Protein 1UUN (pdb70)

Sequence (368 aa):
GLDNELSLVDGQDRTLTVQQWDTFLNGVFPLDRNRLTREWFHSGRAKYIVAGPGADEFEGTLELGYQIGFPWSLGVGINFSYTTPNILIDDGDITRPPFGLNSVITPNLFPGVSISADLGNGPGIQEVATFSVDVSGAEGGVAVSNAHGTVTGAAGGVLLRPFARLIASTGDSVTTYGEPWNMNGLDNELSLVDGQDRTLTVQQWDTFLNGVFPLDRNRLTREWFHSGRAKYIVAGPGADEFEGTLELGYQIGFPWSLGVGINFSYTTPNILIDDGDITRPPFGLNSVITPNLFPGVSISADLGNGPGIQEVATFSVDVSGAEGGVAVSNAHGTVTGAAGGVLLRPFARLIASTGDSVTTYGEPWNMN

Secondary structure (DSSP, 8-state):
-EEEEEEEE-TTS-EEEEEEEEEEEEEE--TT--TT-EEEEEEEEEEEEEESTTGGG-EEEEEEEEEEE-SEEEEEEEEEEEE----EEEEE-TTSTTTTTTSEE---SS-EEEEEEEEEE----EEEEEEEEEEESSEEEEEEEEEEEEE-SEES--EEEEEEEEEETTS-EEEEEPPPEE--/-EEEEEEEE-TTS-EEEEEEEEEEEEEE--TT--TT-EEEEEEEEEEEEEESTTGGG-EEEEEEEEEEE-SEEEEEEEEEE------EE-S---SSTTTTTTSEE---SS-EEEEEEEEEE----EEEEEEEEEEESSEEEEEEEEEEEEE-SEES--EEEEEEEEEETTS-EEEEEPPPEE--

B-factor: mean 39.63, std 5.9, range [22.77, 69.64]

Solvent-accessible surface area: 18633 Å² total; per-residue (Å²): 66,86,75,29,84,95,61,70,102,11,74,92,102,15,53,0,14,0,16,0,68,62,18,102,4,51,42,53,177,14,8,0,82,11,215,20,0,54,3,3,17,2,22,4,46,0,71,3,69,5,51,43,91,35,18,117,132,1,97,8,33,0,23,0,0,6,21,12,21,19,72,115,44,44,25,36,30,49,37,77,47,71,49,39,92,15,40,37,11,40,66,2,27,57,64,155,105,70,110,0,107,107,44,58,86,60,35,131,118,163,79,36,105,70,121,70,65,102,102,31,132,19,82,40,133,96,89,61,55,36,17,58,33,124,21,76,19,24,133,21,12,4,0,3,16,40,16,44,7,49,33,45,14,5,21,62,22,2,89,0,104,1,0,0,35,0,59,2,89,65,58,31,53,9,31,4,99,12,147,72,83,102,24,92,66,86,73,29,85,64,59,21,83,3,29,92,104,15,54,0,14,0,15,0,68,65,18,104,4,52,44,58,182,14,149,72,190,54,213,36,9,51,23,3,56,1,24,4,103,0,73,3,67,4,52,44,91,36,18,115,133,1,97,8,34,0,23,0,0,7,0,12,0,9,16,88,45,44,35,84,36,123,84,139,62,109,79,89,98,98,78,105,77,41,141,30,61,125,115,161,104,50,110,0,69,57,19,0,43,11,32,63,62,115,68,12,66,35,52,46,18,84,42,18,41,4,73,3,17,95,79,62,54,36,30,59,63,129,23,74,19,23,134,23,54,37,56,32,95,102,26,106,8,79,35,85,20,3,19,53,13,2,34,0,24,2,0,0,27,0,60,2,90,39,6,0,14,0,0,4,38,12,148,65,79,99,25,92

Organism: Mycolicibacterium smegmatis (strain ATCC 700084 / mc(2)155) (NCBI:txid246196)

CATH classification: 2.60.40.1650 (+1 more: 2.10.300.10)

Structure (mmCIF, N/CA/C/O backbone):
data_1UUN
#
_entry.id   1UUN
#
_cell.length_a   113.860
_cell.length_b   113.860
_cell.length_c   229.300
_cell.angle_alpha   90.00
_cell.angle_beta   90.00
_cell.angle_gamma   90.00
#
_symmetry.space_group_name_H-M   'I 4 2 2'
#
loop_
_entity.id
_entity.type
_entity.pdbx_description
1 polymer MSPA
2 water water
#
loop_
_atom_site.group_PDB
_atom_site.id
_atom_site.type_symbol
_atom_site.label_atom_id
_atom_site.label_alt_id
_atom_site.label_comp_id
_atom_site.label_asym_id
_atom_site.label_entity_id
_atom_site.label_seq_id
_atom_site.pdbx_PDB_ins_code
_atom_site.Cartn_x
_atom_site.Cartn_y
_atom_site.Cartn_z
_atom_site.occupancy
_atom_site.B_iso_or_equiv
_atom_site.auth_seq_id
_atom_site.auth_comp_id
_atom_site.auth_asym_id
_atom_site.auth_atom_id
_atom_site.pdbx_PDB_model_num
ATOM 1 N N . GLY A 1 1 ? 37.842 24.831 41.805 1.00 40.37 1 GLY A N 1
ATOM 2 C CA . GLY A 1 1 ? 38.857 23.998 41.092 1.00 41.18 1 GLY A CA 1
ATOM 3 C C . GLY A 1 1 ? 38.573 22.511 41.266 1.00 41.48 1 GLY A C 1
ATOM 4 O O . GLY A 1 1 ? 37.534 22.144 41.811 1.00 42.19 1 GLY A O 1
ATOM 5 N N . LEU A 1 2 ? 39.479 21.658 40.797 1.00 41.55 2 LEU A N 1
ATOM 6 C CA . LEU A 1 2 ? 39.368 20.218 41.010 1.00 41.79 2 LEU A CA 1
ATOM 7 C C . LEU A 1 2 ? 39.571 19.867 42.494 1.00 41.11 2 LEU A C 1
ATOM 8 O O . LEU A 1 2 ? 40.618 20.151 43.053 1.00 41.59 2 LEU A O 1
ATOM 13 N N . ASP A 1 3 ? 38.572 19.256 43.124 1.00 40.11 3 ASP A N 1
ATOM 14 C CA . ASP A 1 3 ? 38.697 18.835 44.531 1.00 39.63 3 ASP A CA 1
ATOM 15 C C . ASP A 1 3 ? 39.303 17.448 44.698 1.00 39.22 3 ASP A C 1
ATOM 16 O O . ASP A 1 3 ? 40.133 17.227 45.587 1.00 38.68 3 ASP A O 1
ATOM 21 N N . ASN A 1 4 ? 38.875 16.523 43.841 1.00 38.64 4 ASN A N 1
ATOM 22 C CA . ASN A 1 4 ? 39.225 15.113 43.959 1.00 38.94 4 ASN A CA 1
ATOM 23 C C . ASN A 1 4 ? 38.735 14.348 42.721 1.00 39.36 4 ASN A C 1
ATOM 24 O O . ASN A 1 4 ? 37.818 14.793 42.004 1.00 38.95 4 ASN A O 1
ATOM 29 N N . GLU A 1 5 ? 39.316 13.167 42.536 1.00 40.12 5 GLU A N 1
ATOM 30 C CA . GLU A 1 5 ? 39.253 12.439 41.287 1.00 41.06 5 GLU A CA 1
ATOM 31 C C . GLU A 1 5 ? 39.491 10.952 41.527 1.00 40.93 5 GLU A C 1
ATOM 32 O O . GLU A 1 5 ? 40.288 10.588 42.404 1.00 40.28 5 GLU A O 1
ATOM 38 N N . LEU A 1 6 ? 38.863 10.099 40.716 1.00 41.13 6 LEU A N 1
ATOM 39 C CA . LEU A 1 6 ? 39.195 8.658 40.708 1.00 41.73 6 LEU A CA 1
ATOM 40 C C . LEU A 1 6 ? 38.942 7.990 39.358 1.00 41.66 6 LEU A C 1
ATOM 41 O O . LEU A 1 6 ? 37.958 8.294 38.667 1.00 41.73 6 LEU A O 1
ATOM 46 N N . SER A 1 7 ? 39.820 7.048 39.012 1.00 41.96 7 SER A N 1
ATOM 47 C CA . SER A 1 7 ? 39.759 6.325 37.741 1.00 41.83 7 SER A CA 1
ATOM 48 C C . SER A 1 7 ? 39.641 4.817 37.935 1.00 41.56 7 SER A C 1
ATOM 49 O O . SER A 1 7 ? 40.137 4.258 38.907 1.00 40.61 7 SER A O 1
ATOM 52 N N . LEU A 1 8 ? 38.984 4.170 36.976 1.00 41.73 8 LEU A N 1
ATOM 53 C CA . LEU A 1 8 ? 38.810 2.726 36.969 1.00 41.65 8 LEU A CA 1
ATOM 54 C C . LEU A 1 8 ? 38.905 2.182 35.531 1.00 42.10 8 LEU A C 1
ATOM 55 O O . LEU A 1 8 ? 38.219 2.658 34.605 1.00 41.23 8 LEU A O 1
ATOM 60 N N . VAL A 1 9 ? 39.760 1.177 35.354 1.00 43.06 9 VAL A N 1
ATOM 61 C CA . VAL A 1 9 ? 39.750 0.405 34.116 1.00 44.11 9 VAL A CA 1
ATOM 62 C C . VAL A 1 9 ? 38.587 -0.553 34.284 1.00 44.95 9 VAL A C 1
ATOM 63 O O . VAL A 1 9 ? 38.635 -1.416 35.163 1.00 45.32 9 VAL A O 1
ATOM 67 N N . ASP A 1 10 ? 37.523 -0.356 33.495 1.00 45.57 10 ASP A N 1
ATOM 68 C CA . ASP A 1 10 ? 36.272 -1.111 33.678 1.00 46.20 10 ASP A CA 1
ATOM 69 C C . ASP A 1 10 ? 36.315 -2.509 33.038 1.00 46.45 10 ASP A C 1
ATOM 70 O O . ASP A 1 10 ? 37.370 -2.945 32.554 1.00 46.19 10 ASP A O 1
ATOM 75 N N . GLY A 1 11 ? 35.176 -3.202 33.049 1.00 46.85 11 GLY A N 1
ATOM 76 C CA . GLY A 1 11 ? 35.123 -4.593 32.627 1.00 47.69 11 GLY A CA 1
ATOM 77 C C . GLY A 1 11 ? 35.196 -4.823 31.120 1.00 48.27 11 GLY A C 1
ATOM 78 O O . GLY A 1 11 ? 35.244 -5.966 30.664 1.00 48.55 11 GLY A O 1
ATOM 79 N N . GLN A 1 12 ? 35.175 -3.752 30.338 1.00 48.50 12 GLN A N 1
ATOM 80 C CA . GLN A 1 12 ? 35.371 -3.887 28.892 1.00 49.07 12 GLN A CA 1
ATOM 81 C C . GLN A 1 12 ? 36.462 -2.944 28.394 1.00 49.22 12 GLN A C 1
ATOM 82 O O . GLN A 1 12 ? 36.398 -2.430 27.275 1.00 49.58 12 GLN A O 1
ATOM 88 N N . ASP A 1 13 ? 37.443 -2.714 29.266 1.00 49.17 13 ASP A N 1
ATOM 89 C CA . ASP A 1 13 ? 38.663 -1.976 28.963 1.00 49.33 13 ASP A CA 1
ATOM 90 C C . ASP A 1 13 ? 38.570 -0.465 28.709 1.00 48.54 13 ASP A C 1
ATOM 91 O O . ASP A 1 13 ? 39.494 0.128 28.144 1.00 48.69 13 ASP A O 1
ATOM 96 N N . ARG A 1 14 ? 37.480 0.155 29.150 1.00 47.47 14 ARG A N 1
ATOM 97 C CA . ARG A 1 14 ? 37.356 1.604 29.080 1.00 46.57 14 ARG A CA 1
ATOM 98 C C . ARG A 1 14 ? 37.905 2.171 30.366 1.00 46.40 14 ARG A C 1
ATOM 99 O O . ARG A 1 14 ? 37.704 1.588 31.437 1.00 46.91 14 ARG A O 1
ATOM 107 N N . THR A 1 15 ? 38.634 3.280 30.269 1.00 45.73 15 THR A N 1
ATOM 108 C CA . THR A 1 15 ? 39.038 4.021 31.464 1.00 45.20 15 THR A CA 1
ATOM 109 C C . THR A 1 15 ? 37.927 5.026 31.795 1.00 44.49 15 THR A C 1
ATOM 110 O O . THR A 1 15 ? 37.565 5.863 30.964 1.00 44.17 15 THR A O 1
ATOM 114 N N . LEU A 1 16 ? 37.368 4.885 32.994 1.00 43.42 16 LEU A N 1
ATOM 115 C CA . LEU A 1 16 ? 36.296 5.738 33.480 1.00 42.41 16 LEU A CA 1
ATOM 116 C C . LEU A 1 16 ? 36.881 6.633 34.553 1.00 42.18 16 LEU A C 1
ATOM 117 O O . LEU A 1 16 ? 37.479 6.145 35.535 1.00 42.60 16 LEU A O 1
ATOM 122 N N . THR A 1 17 ? 36.718 7.942 34.372 1.00 40.99 17 THR A N 1
ATOM 123 C CA . THR A 1 17 ? 37.162 8.897 35.369 1.00 39.90 17 THR A CA 1
ATOM 124 C C . THR A 1 17 ? 35.948 9.721 35.793 1.00 39.85 17 THR A C 1
ATOM 125 O O . THR A 1 17 ? 35.185 10.181 34.943 1.00 39.99 17 THR A O 1
ATOM 129 N N . VAL A 1 18 ? 35.769 9.872 37.110 1.00 39.24 18 VAL A N 1
ATOM 130 C CA . VAL A 1 18 ? 34.749 10.744 37.701 1.00 38.47 18 VAL A CA 1
ATOM 131 C C . VAL A 1 18 ? 35.465 11.792 38.567 1.00 38.85 18 VAL A C 1
ATOM 132 O O . VAL A 1 18 ? 36.456 11.467 39.224 1.00 38.68 18 VAL A O 1
ATOM 136 N N . GLN A 1 19 ? 34.976 13.040 38.561 1.00 39.21 19 GLN A N 1
ATOM 137 C CA . GLN A 1 19 ? 35.620 14.138 39.303 1.00 39.35 19 GLN A CA 1
ATOM 138 C C . GLN A 1 19 ? 34.619 15.045 40.013 1.00 39.86 19 GLN A C 1
ATOM 139 O O . GLN A 1 19 ? 33.478 15.209 39.555 1.00 39.62 19 GLN A O 1
ATOM 145 N N . GLN A 1 20 ? 35.073 15.647 41.120 1.00 40.70 20 GLN A N 1
ATOM 146 C CA . GLN A 1 20 ? 34.316 16.671 41.869 1.00 41.46 20 GLN A CA 1
ATOM 147 C C . GLN A 1 20 ? 35.012 18.001 41.756 1.00 41.90 20 GLN A C 1
ATOM 148 O O . GLN A 1 20 ? 36.204 18.102 42.029 1.00 42.62 20 GLN A O 1
ATOM 154 N N . TRP A 1 21 ? 34.274 19.026 41.363 1.00 42.81 21 TRP A N 1
ATOM 155 C CA . TRP A 1 21 ? 34.834 20.368 41.215 1.00 43.57 21 TRP A CA 1
ATOM 156 C C . TRP A 1 21 ? 34.037 21.362 42.065 1.00 43.44 21 TRP A C 1
ATOM 157 O O . TRP A 1 21 ? 32.830 21.172 42.259 1.00 43.23 21 TRP A O 1
ATOM 168 N N . ASP A 1 22 ? 34.710 22.425 42.523 1.00 43.13 22 ASP A N 1
ATOM 169 C CA . ASP A 1 22 ? 34.077 23.606 43.106 1.00 43.12 22 ASP A CA 1
ATOM 170 C C . ASP A 1 22 ? 33.118 23.284 44.241 1.00 43.47 22 ASP A C 1
ATOM 171 O O . ASP A 1 22 ? 32.057 23.919 44.362 1.00 43.85 22 ASP A O 1
ATOM 176 N N . THR A 1 23 ? 33.451 22.303 45.077 1.00 43.07 23 THR A N 1
ATOM 177 C CA . THR A 1 23 ? 32.462 21.904 46.077 1.00 42.58 23 THR A CA 1
ATOM 178 C C . THR A 1 23 ? 32.397 22.824 47.302 1.00 42.13 23 THR A C 1
ATOM 179 O O . THR A 1 23 ? 33.411 23.175 47.892 1.00 42.02 23 THR A O 1
ATOM 183 N N . PHE A 1 24 ? 31.178 23.241 47.625 1.00 41.77 24 PHE A N 1
ATOM 184 C CA . PHE A 1 24 ? 30.894 24.109 48.759 1.00 41.79 24 PHE A CA 1
ATOM 185 C C . PHE A 1 24 ? 29.656 23.560 49.483 1.00 41.34 24 PHE A C 1
ATOM 186 O O . PHE A 1 24 ? 28.591 23.423 48.890 1.00 41.00 24 PHE A O 1
ATOM 194 N N . LEU A 1 25 ? 29.821 23.216 50.756 1.00 41.03 25 LEU A N 1
ATOM 195 C CA . LEU A 1 25 ? 28.712 22.913 51.645 1.00 40.50 25 LEU A CA 1
ATOM 196 C C . LEU A 1 25 ? 28.607 24.024 52.678 1.00 40.37 25 LEU A C 1
ATOM 197 O O . LEU A 1 25 ? 29.404 24.075 53.620 1.00 39.89 25 LEU A O 1
ATOM 202 N N . ASN A 1 26 ? 27.614 24.898 52.488 1.00 40.27 26 ASN A N 1
ATOM 203 C CA . ASN A 1 26 ? 27.481 26.139 53.228 1.00 39.88 26 ASN A CA 1
ATOM 204 C C . ASN A 1 26 ? 26.464 26.027 54.384 1.00 39.91 26 ASN A C 1
ATOM 205 O O . ASN A 1 26 ? 25.262 26.142 54.167 1.00 40.00 26 ASN A O 1
ATOM 210 N N . GLY A 1 27 ? 26.955 25.791 55.602 1.00 40.19 27 GLY A N 1
ATOM 211 C CA . GLY A 1 27 ? 26.110 25.706 56.789 1.00 40.46 27 GLY A CA 1
ATOM 212 C C . GLY A 1 27 ? 25.578 27.064 57.191 1.00 41.01 27 GLY A C 1
ATOM 213 O O . GLY A 1 27 ? 26.356 28.015 57.246 1.00 41.46 27 GLY A O 1
ATOM 214 N N . VAL A 1 28 ? 24.269 27.171 57.433 1.00 41.00 28 VAL A N 1
ATOM 215 C CA . VAL A 1 28 ? 23.671 28.442 57.864 1.00 41.50 28 VAL A CA 1
ATOM 216 C C . VAL A 1 28 ? 22.925 28.282 59.180 1.00 42.26 28 VAL A C 1
ATOM 217 O O . VAL A 1 28 ? 22.611 27.176 59.574 1.00 42.61 28 VAL A O 1
ATOM 221 N N . PHE A 1 29 ? 22.663 29.391 59.859 1.00 43.15 29 PHE A N 1
ATOM 222 C CA . PHE A 1 29 ? 21.799 29.421 61.022 1.00 44.08 29 PHE A CA 1
ATOM 223 C C . PHE A 1 29 ? 20.396 28.902 60.598 1.00 42.85 29 PHE A C 1
ATOM 224 O O . PHE A 1 29 ? 19.849 29.360 59.586 1.00 42.70 29 PHE A O 1
ATOM 232 N N . PRO A 1 30 ? 19.827 27.942 61.338 1.00 41.56 30 PRO A N 1
ATOM 233 C CA . PRO A 1 30 ? 18.625 27.236 60.875 1.00 40.45 30 PRO A CA 1
ATOM 234 C C . PRO A 1 30 ? 17.392 28.114 60.877 1.00 39.48 30 PRO A C 1
ATOM 235 O O . PRO A 1 30 ? 17.117 28.773 61.878 1.00 39.34 30 PRO A O 1
ATOM 239 N N . LEU A 1 31 ? 16.664 28.099 59.761 1.00 38.39 31 LEU A N 1
ATOM 240 C CA . LEU A 1 31 ? 15.386 28.785 59.604 1.00 37.30 31 LEU A CA 1
ATOM 241 C C . LEU A 1 31 ? 14.410 28.583 60.771 1.00 36.86 31 LEU A C 1
ATOM 242 O O . LEU A 1 31 ? 13.591 29.480 61.055 1.00 36.65 31 LEU A O 1
ATOM 247 N N . ASP A 1 32 ? 14.460 27.405 61.406 1.00 35.82 32 ASP A N 1
ATOM 248 C CA . ASP A 1 32 ? 13.531 27.075 62.490 1.00 35.53 32 ASP A CA 1
ATOM 249 C C . ASP A 1 32 ? 14.067 27.441 63.876 1.00 35.25 32 ASP A C 1
ATOM 250 O O . ASP A 1 32 ? 13.419 27.191 64.875 1.00 34.65 32 ASP A O 1
ATOM 255 N N . ARG A 1 33 ? 15.242 28.051 63.920 1.00 35.75 33 ARG A N 1
ATOM 256 C CA . ARG A 1 33 ? 15.866 28.455 65.184 1.00 36.67 33 ARG A CA 1
ATOM 257 C C . ARG A 1 33 ? 15.860 27.336 66.243 1.00 36.34 33 ARG A C 1
ATOM 258 O O . ARG A 1 33 ? 15.685 27.591 67.408 1.00 35.90 33 ARG A O 1
ATOM 266 N N . ASN A 1 34 ? 16.078 26.098 65.802 1.00 36.85 34 ASN A N 1
ATOM 267 C CA . ASN A 1 34 ? 16.005 24.881 66.643 1.00 36.69 34 ASN A CA 1
ATOM 268 C C . ASN A 1 34 ? 17.419 24.358 66.801 1.00 36.90 34 ASN A C 1
ATOM 269 O O . ASN A 1 34 ? 18.082 24.090 65.796 1.00 36.48 34 ASN A O 1
ATOM 274 N N . ARG A 1 35 ? 17.889 24.227 68.042 1.00 37.50 35 ARG A N 1
ATOM 275 C CA . ARG A 1 35 ? 19.276 23.787 68.261 1.00 38.71 35 ARG A CA 1
ATOM 276 C C . ARG A 1 35 ? 19.559 22.352 67.818 1.00 37.59 35 ARG A C 1
ATOM 277 O O . ARG A 1 35 ? 20.716 21.981 67.674 1.00 37.10 35 ARG A O 1
ATOM 285 N N . LEU A 1 36 ? 18.507 21.565 67.585 1.00 36.42 36 LEU A N 1
ATOM 286 C CA . LEU A 1 36 ? 18.654 20.204 67.051 1.00 36.21 36 LEU A CA 1
ATOM 287 C C . LEU A 1 36 ? 18.569 20.134 65.499 1.00 36.10 36 LEU A C 1
ATOM 288 O O . LEU A 1 36 ? 18.635 19.049 64.902 1.00 35.87 36 LEU A O 1
ATOM 293 N N . THR A 1 37 ? 18.405 21.287 64.863 1.00 35.73 37 THR A N 1
ATOM 294 C CA . THR A 1 37 ? 18.352 21.361 63.422 1.00 35.72 37 THR A CA 1
ATOM 295 C C . THR A 1 37 ? 19.675 21.823 62.829 1.00 36.08 37 THR A C 1
ATOM 296 O O . THR A 1 37 ? 20.358 22.698 63.394 1.00 36.16 37 THR A O 1
ATOM 300 N N . ARG A 1 38 ? 20.039 21.225 61.696 1.00 35.61 38 ARG A N 1
ATOM 301 C CA . ARG A 1 38 ? 21.132 21.735 60.880 1.00 35.49 38 ARG A CA 1
ATOM 302 C C . ARG A 1 38 ? 20.611 21.940 59.473 1.00 35.87 38 ARG A C 1
ATOM 303 O O . ARG A 1 38 ? 19.757 21.157 59.006 1.00 36.29 38 ARG A O 1
ATOM 311 N N . GLU A 1 39 ? 21.116 22.984 58.807 1.00 35.84 39 GLU A N 1
ATOM 312 C CA . GLU A 1 39 ? 20.672 23.387 57.482 1.00 36.08 39 GLU A CA 1
ATOM 313 C C . GLU A 1 39 ? 21.860 23.905 56.644 1.00 36.59 39 GLU A C 1
ATOM 314 O O . GLU A 1 39 ? 22.764 24.574 57.188 1.00 36.75 39 GLU A O 1
ATOM 320 N N . TRP A 1 40 ? 21.871 23.599 55.335 1.00 36.52 40 TRP A N 1
ATOM 321 C CA . TRP A 1 40 ? 23.020 23.929 54.469 1.00 36.82 40 TRP A CA 1
ATOM 322 C C . TRP A 1 40 ? 22.664 23.991 52.972 1.00 37.41 40 TRP A C 1
ATOM 323 O O . TRP A 1 40 ? 21.597 23.515 52.524 1.00 37.37 40 TRP A O 1
ATOM 334 N N . PHE A 1 41 ? 23.591 24.553 52.206 1.00 37.68 41 PHE A N 1
ATOM 335 C CA . PHE A 1 41 ? 23.467 24.674 50.766 1.00 37.81 41 PHE A CA 1
ATOM 336 C C . PHE A 1 41 ? 24.648 24.006 50.076 1.00 38.26 41 PHE A C 1
ATOM 337 O O . PHE A 1 41 ? 25.810 24.218 50.444 1.00 38.50 41 PHE A O 1
ATOM 345 N N . HIS A 1 42 ? 24.332 23.176 49.090 1.00 38.25 42 HIS A N 1
ATOM 346 C CA . HIS A 1 42 ? 25.325 22.394 48.377 1.00 38.57 42 HIS A CA 1
ATOM 347 C C . HIS A 1 42 ? 25.516 22.971 46.980 1.00 38.12 42 HIS A C 1
ATOM 348 O O . HIS A 1 42 ? 24.566 23.101 46.219 1.00 38.06 42 HIS A O 1
ATOM 355 N N . SER A 1 43 ? 26.753 23.316 46.667 1.00 38.01 43 SER A N 1
ATOM 356 C CA . SER A 1 43 ? 27.160 23.697 45.314 1.00 37.79 43 SER A CA 1
ATOM 357 C C . SER A 1 43 ? 28.317 22.814 44.885 1.00 37.62 43 SER A C 1
ATOM 358 O O . SER A 1 43 ? 29.084 22.332 45.736 1.00 37.02 43 SER A O 1
ATOM 361 N N . GLY A 1 44 ? 28.427 22.589 43.574 1.00 37.57 44 GLY A N 1
ATOM 362 C CA . GLY A 1 44 ? 29.519 21.801 43.014 1.00 38.12 44 GLY A CA 1
ATOM 363 C C . GLY A 1 44 ? 29.290 21.346 41.582 1.00 38.98 44 GLY A C 1
ATOM 364 O O . GLY A 1 44 ? 28.229 21.617 40.980 1.00 39.17 44 GLY A O 1
ATOM 365 N N . ARG A 1 45 ? 30.294 20.688 41.008 1.00 39.55 45 ARG A N 1
ATOM 366 C CA . ARG A 1 45 ? 30.139 20.095 39.677 1.00 40.79 45 ARG A CA 1
ATOM 367 C C . ARG A 1 45 ? 30.670 18.688 39.687 1.00 40.43 45 ARG A C 1
ATOM 368 O O . ARG A 1 45 ? 31.637 18.379 40.393 1.00 40.80 45 ARG A O 1
ATOM 376 N N . ALA A 1 46 ? 30.017 17.836 38.914 1.00 40.25 46 ALA A N 1
ATOM 377 C CA . ALA A 1 46 ? 30.528 16.514 38.658 1.00 40.61 46 ALA A CA 1
ATOM 378 C C . ALA A 1 46 ? 30.879 16.412 37.175 1.00 40.97 46 ALA A C 1
ATOM 379 O O . ALA A 1 46 ? 30.062 16.767 36.307 1.00 40.43 46 ALA A O 1
ATOM 381 N N . LYS A 1 47 ? 32.103 15.958 36.903 1.00 41.20 47 LYS A N 1
ATOM 382 C CA . LYS A 1 47 ? 32.547 15.685 35.532 1.00 42.26 47 LYS A CA 1
ATOM 383 C C . LYS A 1 47 ? 32.958 14.223 35.363 1.00 42.43 47 LYS A C 1
ATOM 384 O O . LYS A 1 47 ? 33.389 13.564 36.326 1.00 42.17 47 LYS A O 1
ATOM 390 N N . TYR A 1 48 ? 32.828 13.730 34.135 1.00 42.71 48 TYR A N 1
ATOM 391 C CA . TYR A 1 48 ? 33.349 12.421 33.785 1.00 43.43 48 TYR A CA 1
ATOM 392 C C . TYR A 1 48 ? 34.119 12.467 32.463 1.00 43.78 48 TYR A C 1
ATOM 393 O O . TYR A 1 48 ? 33.903 13.370 31.631 1.00 43.18 48 TYR A O 1
ATOM 402 N N . ILE A 1 49 ? 35.019 11.489 32.306 1.00 44.02 49 ILE A N 1
ATOM 403 C CA . ILE A 1 49 ? 35.755 11.240 31.072 1.00 44.55 49 ILE A CA 1
ATOM 404 C C . ILE A 1 49 ? 35.727 9.734 30.835 1.00 45.15 49 ILE A C 1
ATOM 405 O O . ILE A 1 49 ? 35.903 8.969 31.784 1.00 45.19 49 ILE A O 1
ATOM 410 N N . VAL A 1 50 ? 35.475 9.302 29.593 1.00 45.62 50 VAL A N 1
ATOM 411 C CA . VAL A 1 50 ? 35.722 7.900 29.231 1.00 45.91 50 VAL A CA 1
ATOM 412 C C . VAL A 1 50 ? 36.635 7.721 28.001 1.00 46.24 50 VAL A C 1
ATOM 413 O O . VAL A 1 50 ? 36.407 8.330 26.946 1.00 46.73 50 VAL A O 1
ATOM 417 N N . ALA A 1 51 ? 37.684 6.910 28.180 1.00 46.20 51 ALA A N 1
ATOM 418 C CA . ALA A 1 51 ? 38.713 6.627 27.158 1.00 45.81 51 ALA A CA 1
ATOM 419 C C . ALA A 1 51 ? 38.781 5.122 26.827 1.00 46.16 51 ALA A C 1
ATOM 420 O O . ALA A 1 51 ? 38.388 4.279 27.655 1.00 45.89 51 ALA A O 1
ATOM 422 N N . GLY A 1 52 ? 39.294 4.799 25.628 1.00 46.19 52 GLY A N 1
ATOM 423 C CA . GLY A 1 52 ? 39.428 3.429 25.161 1.00 45.88 52 GLY A CA 1
ATOM 424 C C . GLY A 1 52 ? 38.277 3.020 24.251 1.00 46.56 52 GLY A C 1
ATOM 425 O O . GLY A 1 52 ? 37.467 3.867 23.887 1.00 46.39 52 GLY A O 1
ATOM 426 N N . PRO A 1 53 ? 38.182 1.732 23.896 1.00 47.03 53 PRO A N 1
ATOM 427 C CA . PRO A 1 53 ? 37.172 1.259 22.936 1.00 47.33 53 PRO A CA 1
ATOM 428 C C . PRO A 1 53 ? 35.733 1.654 23.264 1.00 47.66 53 PRO A C 1
ATOM 429 O O . PRO A 1 53 ? 35.270 1.472 24.401 1.00 48.40 53 PRO A O 1
ATOM 433 N N . GLY A 1 54 ? 35.030 2.172 22.264 1.00 47.36 54 GLY A N 1
ATOM 434 C CA . GLY A 1 54 ? 33.630 2.522 22.416 1.00 47.39 54 GLY A CA 1
ATOM 435 C C . GLY A 1 54 ? 33.366 3.833 23.150 1.00 47.38 54 GLY A C 1
ATOM 436 O O . GLY A 1 54 ? 32.201 4.216 23.345 1.00 47.60 54 GLY A O 1
ATOM 437 N N . ALA A 1 55 ? 34.432 4.534 23.533 1.00 47.13 55 ALA A N 1
ATOM 438 C CA . ALA A 1 55 ? 34.317 5.763 24.312 1.00 47.50 55 ALA A CA 1
ATOM 439 C C . ALA A 1 55 ? 33.118 6.636 23.909 1.00 48.41 55 ALA A C 1
ATOM 440 O O . ALA A 1 55 ? 32.360 7.078 24.779 1.00 48.87 55 ALA A O 1
ATOM 442 N N . ASP A 1 56 ? 32.923 6.843 22.606 1.00 49.18 56 ASP A N 1
ATOM 443 C CA . ASP A 1 56 ? 31.905 7.772 22.101 1.00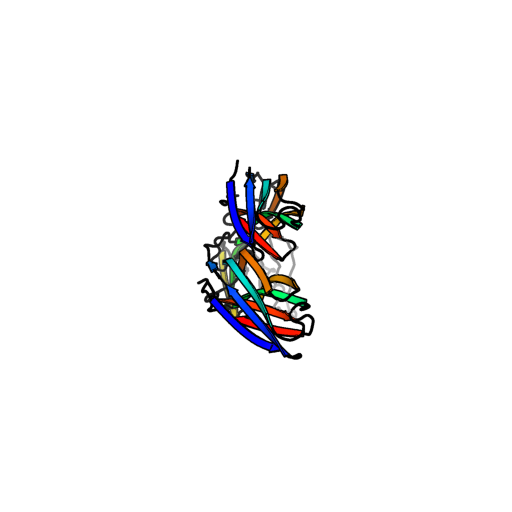 50.27 56 ASP A CA 1
ATOM 444 C C . ASP A 1 56 ? 30.452 7.301 22.218 1.00 50.89 56 ASP A C 1
ATOM 445 O O . ASP A 1 56 ? 29.535 8.124 22.076 1.00 51.22 56 ASP A O 1
ATOM 450 N N . GLU A 1 57 ? 30.233 5.999 22.437 1.00 51.59 57 GLU A N 1
ATOM 451 C CA . GLU A 1 57 ? 28.863 5.479 22.594 1.00 52.53 57 GLU A CA 1
ATOM 452 C C . GLU A 1 57 ? 28.563 5.024 24.024 1.00 52.20 57 GLU A C 1
ATOM 453 O O . GLU A 1 57 ? 27.599 4.275 24.276 1.00 52.13 57 GLU A O 1
ATOM 459 N N . PHE A 1 58 ? 29.392 5.519 24.949 1.00 51.97 58 PHE A N 1
ATOM 460 C CA . PHE A 1 58 ? 29.180 5.394 26.394 1.00 51.54 58 PHE A CA 1
ATOM 461 C C . PHE A 1 58 ? 27.822 5.904 26.816 1.00 51.45 58 PHE A C 1
ATOM 462 O O . PHE A 1 58 ? 27.434 7.030 26.474 1.00 51.72 58 PHE A O 1
ATOM 470 N N . GLU A 1 59 ? 27.121 5.074 27.575 1.00 51.11 59 GLU A N 1
ATOM 471 C CA . GLU A 1 59 ? 25.874 5.463 28.207 1.00 51.50 59 GLU A CA 1
ATOM 472 C C . GLU A 1 59 ? 26.079 5.287 29.713 1.00 50.52 59 GLU A C 1
ATOM 473 O O . GLU A 1 59 ? 26.694 4.310 30.149 1.00 50.40 59 GLU A O 1
ATOM 479 N N . GLY A 1 60 ? 25.593 6.243 30.508 1.00 49.45 60 GLY A N 1
ATOM 480 C CA . GLY A 1 60 ? 25.734 6.140 31.951 1.00 47.64 60 GLY A CA 1
ATOM 481 C C . GLY A 1 60 ? 24.800 6.996 32.783 1.00 46.54 60 GLY A C 1
ATOM 482 O O . GLY A 1 60 ? 23.850 7.595 32.278 1.00 46.95 60 GLY A O 1
ATOM 483 N N . THR A 1 61 ? 25.089 7.034 34.075 1.00 45.02 61 THR A N 1
ATOM 484 C CA . THR A 1 61 ? 24.424 7.902 35.019 1.00 43.92 61 THR A CA 1
ATOM 485 C C . THR A 1 61 ? 25.500 8.658 35.834 1.00 43.45 61 THR A C 1
ATOM 486 O O . THR A 1 61 ? 26.504 8.069 36.254 1.00 43.03 61 THR A O 1
ATOM 490 N N . LEU A 1 62 ? 25.289 9.958 36.024 1.00 42.56 62 LEU A N 1
ATOM 491 C CA . LEU A 1 62 ? 26.150 10.806 36.839 1.00 41.95 62 LEU A CA 1
ATOM 492 C C . LEU A 1 62 ? 25.381 11.323 38.061 1.00 41.73 62 LEU A C 1
ATOM 493 O O . LEU A 1 62 ? 24.292 11.896 37.896 1.00 41.16 62 LEU A O 1
ATOM 498 N N . GLU A 1 63 ? 25.964 11.166 39.261 1.00 41.77 63 GLU A N 1
ATOM 499 C CA . GLU A 1 63 ? 25.397 11.690 40.528 1.00 41.60 63 GLU A CA 1
ATOM 500 C C . GLU A 1 63 ? 26.374 12.580 41.291 1.00 41.03 63 GLU A C 1
ATOM 501 O O . GLU A 1 63 ? 27.581 12.393 41.197 1.00 41.12 63 GLU A O 1
ATOM 507 N N . LEU A 1 64 ? 25.829 13.532 42.049 1.00 40.18 64 LEU A N 1
ATOM 508 C CA . LEU A 1 64 ? 26.559 14.306 43.039 1.00 39.28 64 LEU A CA 1
ATOM 509 C C . LEU A 1 64 ? 25.726 14.326 44.342 1.00 39.39 64 LEU A C 1
ATOM 510 O O . LEU A 1 64 ? 24.498 14.457 44.307 1.00 39.82 64 LEU A O 1
ATOM 515 N N . GLY A 1 65 ? 26.380 14.165 45.485 1.00 38.84 65 GLY A N 1
ATOM 516 C CA . GLY A 1 65 ? 25.679 14.211 46.744 1.00 38.95 65 GLY A CA 1
ATOM 517 C C . GLY A 1 65 ? 26.601 14.205 47.941 1.00 39.16 65 GLY A C 1
ATOM 518 O O . GLY A 1 65 ? 27.776 14.554 47.819 1.00 39.51 65 GLY A O 1
ATOM 519 N N . TYR A 1 66 ? 26.068 13.799 49.094 1.00 38.58 66 TYR A N 1
ATOM 520 C CA . TYR A 1 66 ? 26.865 13.629 50.304 1.00 38.32 66 TYR A CA 1
ATOM 521 C C . TYR A 1 66 ? 26.258 12.539 51.208 1.00 38.36 66 TYR A C 1
ATOM 522 O O . TYR A 1 66 ? 25.052 12.239 51.138 1.00 38.76 66 TYR A O 1
ATOM 531 N N . GLN A 1 67 ? 27.100 11.940 52.042 1.00 37.34 67 GLN A N 1
ATOM 532 C CA . GLN A 1 67 ? 26.631 11.182 53.175 1.00 36.66 67 GLN A CA 1
ATOM 533 C C . GLN A 1 67 ? 26.632 12.132 54.366 1.00 36.32 67 GLN A C 1
ATOM 534 O O . GLN A 1 67 ? 27.445 13.078 54.420 1.00 35.86 67 GLN A O 1
ATOM 540 N N . ILE A 1 68 ? 25.715 11.870 55.301 1.00 35.74 68 ILE A N 1
ATOM 541 C CA . ILE A 1 68 ? 25.583 12.605 56.556 1.00 35.46 68 ILE A CA 1
ATOM 542 C C . ILE A 1 68 ? 25.629 11.644 57.738 1.00 34.81 68 ILE A C 1
ATOM 543 O O . ILE A 1 68 ? 24.969 10.620 57.698 1.00 35.45 68 ILE A O 1
ATOM 548 N N . GLY A 1 69 ? 26.398 11.974 58.781 1.00 34.13 69 GLY A N 1
ATOM 549 C CA . GLY A 1 69 ? 26.379 11.231 60.034 1.00 33.01 69 GLY A CA 1
ATOM 550 C C . GLY A 1 69 ? 26.454 12.143 61.255 1.00 33.26 69 GLY A C 1
ATOM 551 O O . GLY A 1 69 ? 27.181 13.151 61.255 1.00 34.29 69 GLY A O 1
ATOM 552 N N . PHE A 1 70 ? 25.686 11.804 62.293 1.00 32.45 70 PHE A N 1
ATOM 553 C CA . PHE A 1 70 ? 25.787 12.418 63.626 1.00 31.66 70 PHE A CA 1
ATOM 554 C C . PHE A 1 70 ? 25.552 11.299 64.674 1.00 31.51 70 PHE A C 1
ATOM 555 O O . PHE A 1 70 ? 24.754 10.390 64.409 1.00 30.83 70 PHE A O 1
ATOM 563 N N . PRO A 1 71 ? 26.229 11.350 65.831 1.00 31.72 71 PRO A N 1
ATOM 564 C CA . PRO A 1 71 ? 26.174 10.244 66.820 1.00 32.27 71 PRO A CA 1
ATOM 565 C C . PRO A 1 71 ? 24.848 10.020 67.592 1.00 32.66 71 PRO A C 1
ATOM 566 O O . PRO A 1 71 ? 24.493 8.853 67.838 1.00 32.59 71 PRO A O 1
ATOM 570 N N . TRP A 1 72 ? 24.141 11.081 67.960 1.00 33.12 72 TRP A N 1
ATOM 571 C CA . TRP A 1 72 ? 22.942 10.931 68.804 1.00 34.08 72 TRP A CA 1
ATOM 572 C C . TRP A 1 72 ? 21.695 11.560 68.213 1.00 34.07 72 TRP A C 1
ATOM 573 O O . TRP A 1 72 ? 21.749 12.633 67.600 1.00 33.79 72 TRP A O 1
ATOM 584 N N . SER A 1 73 ? 20.576 10.861 68.401 1.00 34.63 73 SER A N 1
ATOM 585 C CA . SER A 1 73 ? 19.252 11.454 68.314 1.00 35.49 73 SER A CA 1
ATOM 586 C C . SER A 1 73 ? 18.947 12.114 69.657 1.00 36.14 73 SER A C 1
ATOM 587 O O . SER A 1 73 ? 19.359 11.610 70.721 1.00 36.00 73 SER A O 1
ATOM 590 N N . LEU A 1 74 ? 18.233 13.230 69.602 1.00 36.69 74 LEU A N 1
ATOM 591 C CA . LEU A 1 74 ? 17.804 13.940 70.800 1.00 38.08 74 LEU A CA 1
ATOM 592 C C . LEU A 1 74 ? 16.353 14.425 70.596 1.00 39.02 74 LEU A C 1
ATOM 593 O O . LEU A 1 74 ? 15.975 14.853 69.502 1.00 39.47 74 LEU A O 1
ATOM 598 N N . GLY A 1 75 ? 15.539 14.304 71.645 1.00 40.05 75 GLY A N 1
ATOM 599 C CA . GLY A 1 75 ? 14.175 14.832 71.678 1.00 40.15 75 GLY A CA 1
ATOM 600 C C . GLY A 1 75 ? 13.998 15.499 73.039 1.00 40.94 75 GLY A C 1
ATOM 601 O O . GLY A 1 75 ? 14.651 15.098 74.022 1.00 40.30 75 GLY A O 1
ATOM 602 N N . VAL A 1 76 ? 13.160 16.535 73.096 1.00 41.11 76 VAL A N 1
ATOM 603 C CA . VAL A 1 76 ? 12.883 17.254 74.341 1.00 41.79 76 VAL A CA 1
ATOM 604 C C . VAL A 1 76 ? 11.367 17.454 74.465 1.00 42.38 76 VAL A C 1
ATOM 605 O O . VAL A 1 76 ? 10.703 17.823 73.493 1.00 42.81 76 VAL A O 1
ATOM 609 N N . GLY A 1 77 ? 10.822 17.198 75.656 1.00 42.61 77 GLY A N 1
ATOM 610 C CA . GLY A 1 77 ? 9.394 17.308 75.889 1.00 42.62 77 GLY A CA 1
ATOM 611 C C . GLY A 1 77 ? 9.164 18.061 77.185 1.00 42.97 77 GLY A C 1
ATOM 612 O O . GLY A 1 77 ? 9.739 17.678 78.217 1.00 43.78 77 GLY A O 1
ATOM 613 N N . ILE A 1 78 ? 8.337 19.116 77.147 1.00 42.21 78 ILE A N 1
ATOM 614 C CA . ILE A 1 78 ? 7.953 19.862 78.350 1.00 41.34 78 ILE A CA 1
ATOM 615 C C . ILE A 1 78 ? 6.447 19.850 78.524 1.00 41.29 78 ILE A C 1
ATOM 616 O O . ILE A 1 78 ? 5.728 20.272 77.626 1.00 40.93 78 ILE A O 1
ATOM 621 N N . ASN A 1 79 ? 5.984 19.369 79.684 1.00 41.29 79 ASN A N 1
ATOM 622 C CA . ASN A 1 79 ? 4.558 19.258 79.984 1.00 41.29 79 ASN A CA 1
ATOM 623 C C . ASN A 1 79 ? 4.086 20.227 81.074 1.00 41.58 79 ASN A C 1
ATOM 624 O O . ASN A 1 79 ? 4.707 20.323 82.132 1.00 41.96 79 ASN A O 1
ATOM 629 N N . PHE A 1 80 ? 2.997 20.949 80.813 1.00 41.31 80 PHE A N 1
ATOM 630 C CA . PHE A 1 80 ? 2.323 21.716 81.863 1.00 41.02 80 PHE A CA 1
ATOM 631 C C . PHE A 1 80 ? 1.030 21.000 82.243 1.00 40.75 80 PHE A C 1
ATOM 6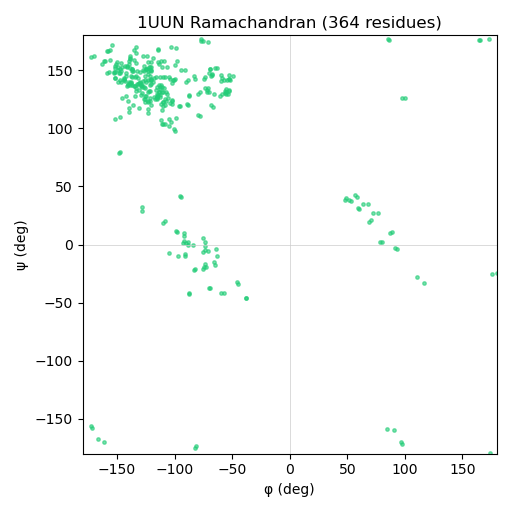32 O O . PHE A 1 80 ? 0.204 20.674 81.380 1.00 40.84 80 PHE A O 1
ATOM 640 N N . SER A 1 81 ? 0.850 20.718 83.526 1.00 40.15 81 SER A N 1
ATOM 641 C CA . SER A 1 81 ? -0.444 20.187 83.927 1.00 39.66 81 SER A CA 1
ATOM 642 C C . SER A 1 81 ? -1.040 20.769 85.217 1.00 38.64 81 SER A C 1
ATOM 643 O O . SER A 1 81 ? -0.327 21.234 86.098 1.00 38.76 81 SER A O 1
ATOM 646 N N . TYR A 1 82 ? -2.364 20.804 85.260 1.00 37.22 82 TYR A N 1
ATOM 647 C CA . TYR A 1 82 ? -3.097 21.199 86.438 1.00 36.38 82 TYR A CA 1
ATOM 648 C C . TYR A 1 82 ? -4.407 20.443 86.441 1.00 36.12 82 TYR A C 1
ATOM 649 O O . TYR A 1 82 ? -5.056 20.299 85.394 1.00 35.99 82 TYR A O 1
ATOM 658 N N . THR A 1 83 ? -4.790 20.006 87.636 1.00 35.50 83 THR A N 1
ATOM 659 C CA . THR A 1 83 ? -6.042 19.322 87.875 1.00 34.57 83 THR A CA 1
ATOM 660 C C . THR A 1 83 ? -6.776 20.008 89.015 1.00 34.59 83 THR A C 1
ATOM 661 O O . THR A 1 83 ? -6.237 20.243 90.096 1.00 33.88 83 THR A O 1
ATOM 665 N N . THR A 1 84 ? -8.031 20.283 88.738 1.00 34.40 84 THR A N 1
ATOM 666 C CA . THR A 1 84 ? -8.992 20.859 89.652 1.00 34.20 84 THR A CA 1
ATOM 667 C C . THR A 1 84 ? -9.135 20.060 90.989 1.00 34.28 84 THR A C 1
ATOM 668 O O . THR A 1 84 ? -9.107 18.820 90.965 1.00 34.82 84 THR A O 1
ATOM 672 N N . PRO A 1 85 ? -9.299 20.739 92.139 1.00 33.93 85 PRO A N 1
ATOM 673 C CA . PRO A 1 85 ? -9.354 20.037 93.434 1.00 33.31 85 PRO A CA 1
ATOM 674 C C . PRO A 1 85 ? -10.457 18.992 93.479 1.00 33.42 85 PRO A C 1
ATOM 675 O O . PRO A 1 85 ? -11.559 19.207 92.926 1.00 33.06 85 PRO A O 1
ATOM 679 N N . ASN A 1 86 ? -10.147 17.868 94.130 1.00 32.80 86 ASN A N 1
ATOM 680 C CA . ASN A 1 86 ? -11.076 16.757 94.285 1.00 32.74 86 ASN A CA 1
ATOM 681 C C . ASN A 1 86 ? -10.718 15.917 95.510 1.00 33.08 86 ASN A C 1
ATOM 682 O O . ASN A 1 86 ? -9.630 16.075 96.086 1.00 32.32 86 ASN A O 1
ATOM 687 N N . ILE A 1 87 ? -11.639 15.032 95.905 1.00 33.11 87 ILE A N 1
ATOM 688 C CA . ILE A 1 87 ? -11.343 13.990 96.895 1.00 33.12 87 ILE A CA 1
ATOM 689 C C . ILE A 1 87 ? -11.950 12.661 96.481 1.00 32.90 87 ILE A C 1
ATOM 690 O O . ILE A 1 87 ? -13.008 12.629 95.841 1.00 32.98 87 ILE A O 1
ATOM 695 N N . LEU A 1 88 ? -11.240 11.575 96.802 1.00 32.71 88 LEU A N 1
ATOM 696 C CA . LEU A 1 88 ? -11.840 10.242 96.901 1.00 32.24 88 LEU A CA 1
ATOM 697 C C . LEU A 1 88 ? -11.562 9.700 98.316 1.00 32.65 88 LEU A C 1
ATOM 698 O O . LEU A 1 88 ? -10.540 10.018 98.928 1.00 32.60 88 LEU A O 1
ATOM 703 N N . ILE A 1 89 ? -12.466 8.877 98.830 1.00 32.73 89 ILE A N 1
ATOM 704 C CA . ILE A 1 89 ? -12.252 8.243 100.118 1.00 32.70 89 ILE A CA 1
ATOM 705 C C . ILE A 1 89 ? -11.485 6.945 99.933 1.00 33.02 89 ILE A C 1
ATOM 706 O O . ILE A 1 89 ? -11.887 6.082 99.120 1.00 32.51 89 ILE A O 1
ATOM 711 N N . ASP A 1 90 ? -10.406 6.810 100.714 1.00 32.93 90 ASP A N 1
ATOM 712 C CA . ASP A 1 90 ? -9.531 5.643 100.669 1.00 33.11 90 ASP A CA 1
ATOM 713 C C . ASP A 1 90 ? -9.417 4.966 102.053 1.00 33.24 90 ASP A C 1
ATOM 714 O O . ASP A 1 90 ? -8.854 5.542 103.002 1.00 33.52 90 ASP A O 1
ATOM 719 N N . ASP A 1 91 ? -9.953 3.748 102.160 1.00 33.18 91 ASP A N 1
ATOM 720 C CA . ASP A 1 91 ? -9.992 2.982 103.421 1.00 33.08 91 ASP A CA 1
ATOM 721 C C . ASP A 1 91 ? -10.732 3.727 104.529 1.00 33.29 91 ASP A C 1
ATOM 722 O O . ASP A 1 91 ? -10.329 3.728 105.696 1.00 33.56 91 ASP A O 1
ATOM 727 N N . GLY A 1 92 ? -11.840 4.350 104.132 1.00 33.19 92 GLY A N 1
ATOM 728 C CA . GLY A 1 92 ? -12.663 5.145 105.012 1.00 33.43 92 GLY A CA 1
ATOM 729 C C . GLY A 1 92 ? -13.862 4.384 105.540 1.00 34.23 92 GLY A C 1
ATOM 730 O O . GLY A 1 92 ? -14.291 3.377 104.963 1.00 33.63 92 GLY A O 1
ATOM 731 N N . ASP A 1 93 ? -14.377 4.879 106.665 1.00 34.97 93 ASP A N 1
ATOM 732 C CA . ASP A 1 93 ? -15.487 4.278 107.401 1.00 35.72 93 ASP A CA 1
ATOM 733 C C . ASP A 1 93 ? -16.732 5.139 107.132 1.00 35.95 93 ASP A C 1
ATOM 734 O O . ASP A 1 93 ? -16.832 6.269 107.620 1.00 36.00 93 ASP A O 1
ATOM 739 N N . ILE A 1 94 ? -17.671 4.627 106.343 1.00 36.15 94 ILE A N 1
ATOM 740 C CA . ILE A 1 94 ? -18.829 5.440 105.961 1.00 36.50 94 ILE A CA 1
ATOM 741 C C . ILE A 1 94 ? -20.062 5.163 106.820 1.00 36.85 94 ILE A C 1
ATOM 742 O O . ILE A 1 94 ? -21.153 5.649 106.493 1.00 37.41 94 ILE A O 1
ATOM 747 N N . THR A 1 95 ? -19.878 4.413 107.913 1.00 36.19 95 THR A N 1
ATOM 748 C CA . THR A 1 95 ? -20.980 4.044 108.815 1.00 36.10 95 THR A CA 1
ATOM 749 C C . THR A 1 95 ? -21.182 5.058 109.959 1.00 36.26 95 THR A C 1
ATOM 750 O O . THR A 1 95 ? -22.163 4.975 110.695 1.00 36.33 95 THR A O 1
ATOM 754 N N . ARG A 1 96 ? -20.263 6.016 110.098 1.00 35.83 96 ARG A N 1
ATOM 755 C CA . ARG A 1 96 ? -20.250 6.899 111.261 1.00 35.40 96 ARG A CA 1
ATOM 756 C C . ARG A 1 96 ? -19.397 8.137 110.978 1.00 35.07 96 ARG A C 1
ATOM 757 O O . ARG A 1 96 ? -18.525 8.064 110.116 1.00 35.81 96 ARG A O 1
ATOM 765 N N . PRO A 1 97 ? -19.639 9.264 111.663 1.00 34.35 97 PRO A N 1
ATOM 766 C CA . PRO A 1 97 ? -18.801 10.461 111.474 1.00 34.18 97 PRO A CA 1
ATOM 767 C C . PRO A 1 97 ? -17.284 10.169 111.546 1.00 34.18 97 PRO A C 1
ATOM 768 O O . PRO A 1 97 ? -16.872 9.318 112.339 1.00 35.00 97 PRO A O 1
ATOM 772 N N . PRO A 1 98 ? -16.453 10.862 110.768 1.00 33.97 98 PRO A N 1
ATOM 773 C CA . PRO A 1 98 ? -16.897 11.858 109.795 1.00 34.10 98 PRO A CA 1
ATOM 774 C C . PRO A 1 98 ? -17.021 11.235 108.383 1.00 34.82 98 PRO A C 1
ATOM 775 O O . PRO A 1 98 ? -16.583 11.854 107.414 1.00 34.95 98 PRO A O 1
ATOM 779 N N . PHE A 1 99 ? -17.566 10.013 108.303 1.00 34.72 99 PHE A N 1
ATOM 780 C CA . PHE A 1 99 ? -17.975 9.375 107.046 1.00 34.67 99 PHE A CA 1
ATOM 781 C C . PHE A 1 99 ? -16.847 9.170 106.005 1.00 34.35 99 PHE A C 1
ATOM 782 O O . PHE A 1 99 ? -17.092 9.162 104.794 1.00 34.67 99 PHE A O 1
ATOM 790 N N . GLY A 1 100 ? -15.629 8.975 106.501 1.00 33.24 100 GLY A N 1
ATOM 791 C CA . GLY A 1 100 ? -14.498 8.676 105.658 1.00 32.84 100 GLY A CA 1
ATOM 792 C C . GLY A 1 100 ? -13.704 9.891 105.226 1.00 32.89 100 GLY A C 1
ATOM 793 O O . GLY A 1 100 ? -12.681 9.739 104.556 1.00 33.02 100 GLY A O 1
ATOM 794 N N . LEU A 1 101 ? -14.165 11.086 105.600 1.00 32.70 101 LEU A N 1
ATOM 795 C CA . LEU A 1 101 ? -13.492 12.331 105.241 1.00 32.68 101 LEU A CA 1
ATOM 796 C C . LEU A 1 101 ? -12.205 12.542 106.061 1.00 32.90 101 LEU A C 1
ATOM 797 O O . LEU A 1 101 ? -11.491 13.522 105.843 1.00 32.62 101 LEU A O 1
ATOM 802 N N . ASN A 1 102 ? -11.940 11.638 107.018 1.00 32.84 102 ASN A N 1
ATOM 803 C CA . ASN A 1 102 ? -10.659 11.557 107.719 1.00 32.89 102 ASN A CA 1
ATOM 804 C C . ASN A 1 102 ? -9.599 10.743 106.954 1.00 33.47 102 ASN A C 1
ATOM 805 O O . ASN A 1 102 ? -8.474 10.591 107.451 1.00 34.21 102 ASN A O 1
ATOM 810 N N . SER A 1 103 ? -9.957 10.212 105.775 1.00 33.02 103 SER A N 1
ATOM 811 C CA . SER A 1 103 ? -9.018 9.459 104.944 1.00 33.10 103 SER A CA 1
ATOM 812 C C . SER A 1 103 ? -9.298 9.640 103.437 1.00 32.95 103 SER A C 1
ATOM 813 O O . SER A 1 103 ? -9.897 8.780 102.799 1.00 33.12 103 SER A O 1
ATOM 816 N N . VAL A 1 104 ? -8.844 10.763 102.886 1.00 32.70 104 VAL A N 1
ATOM 817 C CA . VAL A 1 104 ? -9.063 11.096 101.485 1.00 32.32 104 VAL A CA 1
ATOM 818 C C . VAL A 1 104 ? -7.753 11.108 100.695 1.00 32.59 104 VAL A C 1
ATOM 819 O O . VAL A 1 104 ? -6.674 11.291 101.276 1.00 32.93 104 VAL A O 1
ATOM 823 N N . ILE A 1 105 ? -7.863 10.894 99.382 1.00 32.08 105 ILE A N 1
ATOM 824 C CA . ILE A 1 105 ? -6.802 11.177 98.418 1.00 31.30 105 ILE A CA 1
ATOM 825 C C . ILE A 1 105 ? -7.218 12.352 97.492 1.00 31.73 105 ILE A C 1
ATOM 826 O O . ILE A 1 105 ? -8.375 12.437 97.067 1.00 31.61 105 ILE A O 1
ATOM 831 N N . THR A 1 106 ? -6.291 13.272 97.219 1.00 31.91 106 THR A N 1
ATOM 832 C CA . THR A 1 106 ? -6.535 14.370 96.283 1.00 32.08 106 THR A CA 1
ATOM 833 C C . THR A 1 106 ? -5.623 14.218 95.065 1.00 32.45 106 THR A C 1
ATOM 834 O O . THR A 1 106 ? -4.684 13.425 95.086 1.00 31.82 106 THR A O 1
ATOM 838 N N . PRO A 1 107 ? -5.878 14.988 94.003 1.00 33.06 107 PRO A N 1
ATOM 839 C CA . PRO A 1 107 ? -4.887 15.154 92.928 1.00 32.79 107 PRO A CA 1
ATOM 840 C C . PRO A 1 107 ? -3.808 16.130 93.384 1.00 33.21 107 PRO A C 1
ATOM 841 O O . PRO A 1 107 ? -3.911 16.647 94.505 1.00 33.24 107 PRO A O 1
ATOM 845 N N . ASN A 1 108 ? -2.786 16.366 92.565 1.00 33.37 108 ASN A N 1
ATOM 846 C CA . ASN A 1 108 ? -1.793 17.398 92.873 1.00 33.88 108 ASN A CA 1
ATOM 847 C C . ASN A 1 108 ? -2.480 18.756 93.104 1.00 34.13 108 ASN A C 1
ATOM 848 O O . ASN A 1 108 ? -3.372 19.171 92.337 1.00 33.98 108 ASN A O 1
ATOM 853 N N . LEU A 1 109 ? -2.089 19.443 94.172 1.00 34.09 109 LEU A N 1
ATOM 854 C CA . LEU A 1 109 ? -2.789 20.654 94.558 1.00 34.29 109 LEU A CA 1
ATOM 855 C C . LEU A 1 109 ? -2.357 21.923 93.786 1.00 34.54 109 LEU A C 1
ATOM 856 O O . LEU A 1 109 ? -3.117 22.903 93.722 1.00 33.24 109 LEU A O 1
ATOM 861 N N . PHE A 1 110 ? -1.152 21.883 93.203 1.00 34.41 110 PHE A N 1
ATOM 862 C CA . PHE A 1 110 ? -0.591 23.007 92.464 1.00 35.27 110 PHE A CA 1
ATOM 863 C C . PHE A 1 110 ? -0.502 22.679 90.953 1.00 35.62 110 PHE A C 1
ATOM 864 O O . PHE A 1 110 ? -0.535 21.509 90.571 1.00 35.67 110 PHE A O 1
ATOM 872 N N . PRO A 1 111 ? -0.447 23.693 90.094 1.00 35.91 111 PRO A N 1
ATOM 873 C CA . PRO A 1 111 ? -0.001 23.499 88.713 1.00 35.96 111 PRO A CA 1
ATOM 874 C C . PRO A 1 111 ? 1.469 23.080 88.688 1.00 36.98 111 PRO A C 1
ATOM 875 O O . PRO A 1 111 ? 2.247 23.429 89.601 1.00 36.62 111 PRO A O 1
ATOM 879 N N . GLY A 1 112 ? 1.848 22.333 87.652 1.00 37.21 112 GLY A N 1
ATOM 880 C CA . GLY A 1 112 ? 3.173 21.774 87.565 1.00 37.87 112 GLY A CA 1
ATOM 881 C C . GLY A 1 112 ? 3.701 21.666 86.145 1.00 39.09 112 GLY A C 1
ATOM 882 O O . GLY A 1 112 ? 2.942 21.452 85.170 1.00 39.12 112 GLY A O 1
ATOM 883 N N . VAL A 1 113 ? 5.020 21.815 86.039 1.00 39.18 113 VAL A N 1
ATOM 884 C CA . VAL A 1 113 ? 5.730 21.651 84.793 1.00 39.26 113 VAL A CA 1
ATOM 885 C C . VAL A 1 113 ? 6.752 20.522 84.987 1.00 39.75 113 VAL A C 1
ATOM 886 O O . VAL A 1 113 ? 7.349 20.390 86.058 1.00 38.82 113 VAL A O 1
ATOM 890 N N . SER A 1 114 ? 6.941 19.701 83.959 1.00 40.55 114 SER A N 1
ATOM 891 C CA . SER A 1 114 ? 8.010 18.717 83.977 1.00 42.22 114 SER A CA 1
ATOM 892 C C . SER A 1 114 ? 8.706 18.673 82.625 1.00 43.22 114 SER A C 1
ATOM 893 O O . SER A 1 114 ? 8.065 18.858 81.585 1.00 44.17 114 SER A O 1
ATOM 896 N N . ILE A 1 115 ? 10.020 18.464 82.647 1.00 43.69 115 ILE A N 1
ATOM 897 C CA . ILE A 1 115 ? 10.788 18.337 81.422 1.00 44.17 115 ILE A CA 1
ATOM 898 C C . ILE A 1 115 ? 11.428 16.960 81.327 1.00 44.14 115 ILE A C 1
ATOM 899 O O . ILE A 1 115 ? 11.835 16.376 82.344 1.00 44.05 115 ILE A O 1
ATOM 904 N N . SER A 1 116 ? 11.476 16.448 80.097 1.00 43.48 116 SER A N 1
ATOM 905 C CA . SER A 1 116 ? 12.003 15.122 79.786 1.00 42.93 116 SER A CA 1
ATOM 906 C C . SER A 1 116 ? 12.837 15.181 78.467 1.00 42.65 116 SER A C 1
ATOM 907 O O . SER A 1 116 ? 12.301 15.456 77.392 1.00 42.86 116 SER A O 1
ATOM 910 N N . ALA A 1 117 ? 14.145 14.957 78.560 1.00 41.54 117 ALA A N 1
ATOM 911 C CA . ALA A 1 117 ? 15.000 14.887 77.380 1.00 40.74 117 ALA A CA 1
ATOM 912 C C . ALA A 1 117 ? 15.557 13.481 77.203 1.00 40.61 117 ALA A C 1
ATOM 913 O O . ALA A 1 117 ? 16.080 12.882 78.158 1.00 39.93 117 ALA A O 1
ATOM 915 N N . ASP A 1 118 ? 15.429 12.971 75.975 1.00 40.26 118 ASP A N 1
ATOM 916 C CA . ASP A 1 118 ? 15.886 11.644 75.619 1.00 40.47 118 ASP A CA 1
ATOM 917 C C . ASP A 1 118 ? 17.002 11.697 74.612 1.00 40.27 118 ASP A C 1
ATOM 918 O O . ASP A 1 118 ? 16.844 12.294 73.531 1.00 41.29 118 ASP A O 1
ATOM 923 N N . LEU A 1 119 ? 18.111 11.053 74.960 1.00 39.20 119 LEU A N 1
ATOM 924 C CA . LEU A 1 119 ? 19.250 10.907 74.074 1.00 38.77 119 LEU A CA 1
ATOM 925 C C . LEU A 1 119 ? 19.393 9.427 73.770 1.00 38.28 119 LEU A C 1
ATOM 926 O O . LEU A 1 119 ? 19.418 8.625 74.689 1.00 38.08 119 LEU A O 1
ATOM 931 N N . GLY A 1 120 ? 19.431 9.071 72.481 1.00 37.87 120 GLY A N 1
ATOM 932 C CA . GLY A 1 120 ? 19.736 7.716 72.049 1.00 36.84 120 GLY A CA 1
ATOM 933 C C . GLY A 1 120 ? 20.751 7.655 70.906 1.00 36.49 120 GLY A C 1
ATOM 934 O O . GLY A 1 120 ? 20.993 8.663 70.241 1.00 36.38 120 GLY A O 1
ATOM 935 N N . ASN A 1 121 ? 21.317 6.470 70.654 1.00 35.56 121 ASN A N 1
ATOM 936 C CA . ASN A 1 121 ? 22.197 6.267 69.507 1.00 34.84 121 ASN A CA 1
ATOM 937 C C . ASN A 1 121 ? 21.504 6.726 68.227 1.00 34.51 121 ASN A C 1
ATOM 938 O O . ASN A 1 121 ? 20.303 6.539 68.090 1.00 34.80 121 ASN A O 1
ATOM 943 N N . GLY A 1 122 ? 22.268 7.331 67.308 1.00 34.18 122 GLY A N 1
ATOM 944 C CA . GLY A 1 122 ? 21.740 7.973 66.106 1.00 33.26 122 GLY A CA 1
ATOM 945 C C . GLY A 1 122 ? 21.292 7.041 64.999 1.00 32.98 122 GLY A C 1
ATOM 946 O O . GLY A 1 122 ? 21.404 5.828 65.117 1.00 32.10 122 GLY A O 1
ATOM 947 N N . PRO A 1 123 ? 20.719 7.598 63.937 1.00 33.48 123 PRO A N 1
ATOM 948 C CA . PRO A 1 123 ? 20.153 6.763 62.867 1.00 33.99 123 PRO A CA 1
ATOM 949 C C . PRO A 1 123 ? 21.182 6.107 61.915 1.00 34.45 123 PRO A C 1
ATOM 950 O O . PRO A 1 123 ? 20.773 5.436 60.970 1.00 34.90 123 PRO A O 1
ATOM 954 N N . GLY A 1 124 ? 22.476 6.248 62.194 1.00 35.00 124 GLY A N 1
ATOM 955 C CA . GLY A 1 124 ? 23.523 5.714 61.332 1.00 35.28 124 GLY A CA 1
ATOM 956 C C . GLY A 1 124 ? 23.873 6.667 60.186 1.00 35.63 124 GLY A C 1
ATOM 957 O O . GLY A 1 124 ? 23.609 7.877 60.265 1.00 35.39 124 GLY A O 1
ATOM 958 N N . ILE A 1 125 ? 24.472 6.138 59.121 1.00 35.72 125 ILE A N 1
ATOM 959 C CA . ILE A 1 125 ? 24.967 6.993 58.021 1.00 35.47 125 ILE A CA 1
ATOM 960 C C . ILE A 1 125 ? 24.060 6.954 56.800 1.00 36.00 125 ILE A C 1
ATOM 961 O O . ILE A 1 125 ? 23.796 5.895 56.241 1.00 35.79 125 ILE A O 1
ATOM 966 N N . GLN A 1 126 ? 23.566 8.118 56.401 1.00 37.07 126 GLN A N 1
ATOM 967 C CA . GLN A 1 126 ? 22.611 8.227 55.299 1.00 38.64 126 GLN A CA 1
ATOM 968 C C . GLN A 1 126 ? 23.233 8.815 54.027 1.00 37.91 126 GLN A C 1
ATOM 969 O O . GLN A 1 126 ? 24.165 9.596 54.119 1.00 38.02 126 GLN A O 1
ATOM 975 N N . GLU A 1 127 ? 22.694 8.472 52.854 1.00 37.62 127 GLU A N 1
ATOM 976 C CA . GLU A 1 127 ? 23.137 9.073 51.586 1.00 37.36 127 GLU A CA 1
ATOM 977 C C . GLU A 1 127 ? 22.060 9.908 50.885 1.00 37.53 127 GLU A C 1
ATOM 978 O O . GLU A 1 127 ? 20.939 9.433 50.651 1.00 37.05 127 GLU A O 1
ATOM 984 N N . VAL A 1 128 ? 22.420 11.147 50.540 1.00 37.72 128 VAL A N 1
ATOM 985 C CA . VAL A 1 128 ? 21.549 12.026 49.767 1.00 37.95 128 VAL A CA 1
ATOM 986 C C . VAL A 1 128 ? 22.145 12.242 48.366 1.00 38.20 128 VAL A C 1
ATOM 987 O O . VAL A 1 128 ? 23.347 12.453 48.212 1.00 38.44 128 VAL A O 1
ATOM 991 N N . ALA A 1 129 ? 21.300 12.161 47.347 1.00 38.42 129 ALA A N 1
ATOM 992 C CA . ALA A 1 129 ? 21.691 12.450 45.966 1.00 38.47 129 ALA A CA 1
ATOM 993 C C . ALA A 1 129 ? 21.145 13.821 45.525 1.00 38.57 129 ALA A C 1
ATOM 994 O O . ALA A 1 129 ? 19.953 13.939 45.201 1.00 38.95 129 ALA A O 1
ATOM 996 N N . THR A 1 130 ? 22.004 14.844 45.512 1.00 38.43 130 THR A N 1
ATOM 997 C CA . THR A 1 130 ? 21.635 16.177 45.020 1.00 38.30 130 THR A CA 1
ATOM 998 C C . THR A 1 130 ? 21.116 16.153 43.555 1.00 38.60 130 THR A C 1
ATOM 999 O O . THR A 1 130 ? 20.168 16.872 43.218 1.00 38.87 130 THR A O 1
ATOM 1003 N N . PHE A 1 131 ? 21.757 15.368 42.680 1.00 38.10 131 PHE A N 1
ATOM 1004 C CA . PHE A 1 131 ? 21.203 15.050 41.349 1.00 37.91 131 PHE A CA 1
ATOM 1005 C C . PHE A 1 131 ? 21.723 13.698 40.909 1.00 38.58 131 PHE A C 1
ATOM 1006 O O . PHE A 1 131 ? 22.802 13.275 41.307 1.00 38.63 131 PHE A O 1
ATOM 1014 N N . SER A 1 132 ? 20.945 13.024 40.085 1.00 39.80 132 SER A N 1
ATOM 1015 C CA . SER A 1 132 ? 21.324 11.744 39.526 1.00 40.76 132 SER A CA 1
ATOM 1016 C C . SER A 1 132 ? 20.683 11.695 38.130 1.00 41.43 132 SER A C 1
ATOM 1017 O O . SER A 1 132 ? 19.459 11.641 38.024 1.00 41.81 132 SER A O 1
ATOM 1020 N N . VAL A 1 133 ? 21.503 11.768 37.076 1.00 41.97 133 VAL A N 1
ATOM 1021 C CA . VAL A 1 133 ? 21.012 11.947 35.699 1.00 43.04 133 VAL A CA 1
ATOM 1022 C C . VAL A 1 133 ? 21.745 11.132 34.640 1.00 43.69 133 VAL A C 1
ATOM 1023 O O . VAL A 1 133 ? 22.921 10.781 34.801 1.00 44.15 133 VAL A O 1
ATOM 1027 N N . ASP A 1 134 ? 21.037 10.869 33.547 1.00 44.25 134 ASP A N 1
ATOM 1028 C CA . ASP A 1 134 ? 21.561 10.183 32.383 1.00 45.28 134 ASP A CA 1
ATOM 1029 C C . ASP A 1 134 ? 22.551 11.046 31.617 1.00 45.58 134 ASP A C 1
ATOM 1030 O O . ASP A 1 134 ? 22.305 12.232 31.369 1.00 45.72 134 ASP A O 1
ATOM 1035 N N . VAL A 1 135 ? 23.669 10.440 31.233 1.00 45.93 135 VAL A N 1
ATOM 1036 C CA . VAL A 1 135 ? 24.665 11.087 30.368 1.00 46.24 135 VAL A CA 1
ATOM 1037 C C . VAL A 1 135 ? 25.039 10.113 29.268 1.00 46.35 135 VAL A C 1
ATOM 1038 O O . VAL A 1 135 ? 25.000 8.906 29.497 1.00 46.66 135 VAL A O 1
ATOM 1042 N N . SER A 1 136 ? 25.393 10.632 28.090 1.00 46.92 136 SER A N 1
ATOM 1043 C CA . SER A 1 136 ? 25.977 9.820 26.993 1.00 47.51 136 SER A CA 1
ATOM 1044 C C . SER A 1 136 ? 27.183 10.479 26.309 1.00 47.88 136 SER A C 1
ATOM 1045 O O . SER A 1 136 ? 27.366 11.694 26.396 1.00 47.99 136 SER A O 1
ATOM 1048 N N . GLY A 1 137 ? 28.015 9.674 25.647 1.00 48.11 137 GLY A N 1
ATOM 1049 C CA . GLY A 1 137 ? 29.237 10.187 25.038 1.00 48.01 137 GLY A CA 1
ATOM 1050 C C . GLY A 1 137 ? 30.445 10.269 25.971 1.00 48.30 137 GLY A C 1
ATOM 1051 O O . GLY A 1 137 ? 30.348 9.990 27.185 1.00 48.87 137 GLY A O 1
ATOM 1052 N N . ALA A 1 138 ? 31.583 10.681 25.412 1.00 47.51 138 ALA A N 1
ATOM 1053 C CA . ALA A 1 138 ? 32.881 10.569 26.087 1.00 46.99 138 ALA A CA 1
ATOM 1054 C C . ALA A 1 138 ? 33.219 11.547 27.227 1.00 46.87 138 ALA A C 1
ATOM 1055 O O . ALA A 1 138 ? 34.129 11.245 28.008 1.00 46.93 138 ALA A O 1
ATOM 1057 N N . GLU A 1 139 ? 32.541 12.707 27.299 1.00 46.56 139 GLU A N 1
ATOM 1058 C CA . GLU A 1 139 ? 32.804 13.747 28.317 1.00 46.74 139 GLU A CA 1
ATOM 1059 C C . GLU A 1 139 ? 31.551 14.548 28.698 1.00 45.79 139 GLU A C 1
ATOM 1060 O O . GLU A 1 139 ? 30.646 14.707 27.870 1.00 46.05 139 GLU A O 1
ATOM 1066 N N . GLY A 1 140 ? 31.546 15.077 29.935 1.00 44.87 140 GLY A N 1
ATOM 1067 C CA . GLY A 1 140 ? 30.461 15.847 30.558 1.00 43.30 140 GLY A CA 1
ATOM 1068 C C . GLY A 1 140 ? 30.835 16.082 32.026 1.00 43.24 140 GLY A C 1
ATOM 1069 O O . GLY A 1 140 ? 31.850 15.554 32.486 1.00 43.69 140 GLY A O 1
ATOM 1070 N N . GLY A 1 141 ? 30.040 16.819 32.799 1.00 42.49 141 GLY A N 1
ATOM 1071 C CA . GLY A 1 141 ? 28.760 17.247 32.338 1.00 42.17 141 GLY A CA 1
ATOM 1072 C C . GLY A 1 141 ? 27.817 18.001 33.238 1.00 41.54 141 GLY A C 1
ATOM 1073 O O . GLY A 1 141 ? 26.964 18.687 32.683 1.00 42.75 141 GLY A O 1
ATOM 1074 N N . VAL A 1 142 ? 27.866 17.878 34.562 1.00 40.71 142 VAL A N 1
ATOM 1075 C CA . VAL A 1 142 ? 26.773 18.536 35.326 1.00 39.87 142 VAL A CA 1
ATOM 1076 C C . VAL A 1 142 ? 27.064 19.306 36.624 1.00 39.29 142 VAL A C 1
ATOM 1077 O O . VAL A 1 142 ? 27.901 18.910 37.423 1.00 39.65 142 VAL A O 1
ATOM 1081 N N . ALA A 1 143 ? 26.375 20.438 36.783 1.00 38.15 143 ALA A N 1
ATOM 1082 C CA . ALA A 1 143 ? 26.692 21.433 37.805 1.00 37.16 143 ALA A CA 1
ATOM 1083 C C . ALA A 1 143 ? 25.449 21.837 38.615 1.00 36.90 143 ALA A C 1
ATOM 1084 O O . ALA A 1 143 ? 24.314 21.838 38.088 1.00 36.52 143 ALA A O 1
ATOM 1086 N N . VAL A 1 144 ? 25.671 22.178 39.886 1.00 36.43 144 VAL A N 1
ATOM 1087 C CA . VAL A 1 144 ? 24.598 22.608 40.792 1.00 36.41 144 VAL A CA 1
ATOM 1088 C C . VAL A 1 144 ? 25.044 23.765 41.690 1.00 36.87 144 VAL A C 1
ATOM 1089 O O . VAL A 1 144 ? 26.156 23.759 42.238 1.00 37.53 144 VAL A O 1
ATOM 1093 N N . SER A 1 145 ? 24.170 24.748 41.855 1.00 36.83 145 SER A N 1
ATOM 1094 C CA . SER A 1 145 ? 24.441 25.879 42.735 1.00 36.80 145 SER A CA 1
ATOM 1095 C C . SER A 1 145 ? 23.305 26.024 43.742 1.00 36.72 145 SER A C 1
ATOM 1096 O O . SER A 1 145 ? 22.141 26.111 43.349 1.00 36.57 145 SER A O 1
ATOM 1099 N N . ASN A 1 146 ? 23.650 26.024 45.037 1.00 37.29 146 ASN A N 1
ATOM 1100 C CA . ASN A 1 146 ? 22.722 26.336 46.127 1.00 37.50 146 ASN A CA 1
ATOM 1101 C C . ASN A 1 146 ? 21.550 25.362 46.290 1.00 37.55 146 ASN A C 1
ATOM 1102 O O . ASN A 1 146 ? 20.443 25.800 46.611 1.00 38.21 146 ASN A O 1
ATOM 1107 N N . ALA A 1 147 ? 21.756 24.067 46.038 1.00 36.96 147 ALA A N 1
ATOM 1108 C CA . ALA A 1 147 ? 20.769 23.067 46.449 1.00 36.73 147 ALA A CA 1
ATOM 1109 C C . ALA A 1 147 ? 20.712 22.980 47.982 1.00 36.53 147 ALA A C 1
ATOM 1110 O O . ALA A 1 147 ? 21.716 23.125 48.660 1.00 37.25 147 ALA A O 1
ATOM 1112 N N . HIS A 1 148 ? 19.531 22.712 48.503 1.00 36.33 148 HIS A N 1
ATOM 1113 C CA . HIS A 1 148 ? 19.257 22.796 49.923 1.00 35.86 148 HIS A CA 1
ATOM 1114 C C . HIS A 1 148 ? 19.244 21.401 50.597 1.00 35.20 148 HIS A C 1
ATOM 1115 O O . HIS A 1 148 ? 18.777 20.405 50.020 1.00 33.86 148 HIS A O 1
ATOM 1122 N N . GLY A 1 149 ? 19.780 21.340 51.814 1.00 34.82 149 GLY A N 1
ATOM 1123 C CA . GLY A 1 149 ? 19.686 20.128 52.627 1.00 34.58 149 GLY A CA 1
ATOM 1124 C C . GLY A 1 149 ? 19.500 20.449 54.105 1.00 34.33 149 GLY A C 1
ATOM 1125 O O . GLY A 1 149 ? 19.917 21.519 54.585 1.00 34.46 149 GLY A O 1
ATOM 1126 N N . THR A 1 150 ? 18.879 19.527 54.834 1.00 33.91 150 THR A N 1
ATOM 1127 C CA . THR A 1 150 ? 18.614 19.744 56.253 1.00 33.28 150 THR A CA 1
ATOM 1128 C C . THR A 1 150 ? 18.356 18.445 56.998 1.00 33.94 150 THR A C 1
ATOM 1129 O O . THR A 1 150 ? 17.967 17.424 56.389 1.00 33.37 150 THR A O 1
ATOM 1133 N N . VAL A 1 151 ? 18.555 18.501 58.318 1.00 33.85 151 VAL A N 1
ATOM 1134 C CA . VAL A 1 151 ? 18.242 17.393 59.209 1.00 34.06 151 VAL A CA 1
ATOM 1135 C C . VAL A 1 151 ? 17.927 17.940 60.608 1.00 34.65 151 VAL A C 1
ATOM 1136 O O . VAL A 1 151 ? 18.490 18.962 61.023 1.00 35.29 151 VAL A O 1
ATOM 1140 N N . THR A 1 152 ? 17.029 17.267 61.331 1.00 34.35 152 THR A N 1
ATOM 1141 C CA . THR A 1 152 ? 16.688 17.676 62.703 1.00 34.15 152 THR A CA 1
ATOM 1142 C C . THR A 1 152 ? 16.663 16.514 63.725 1.00 34.70 152 THR A C 1
ATOM 1143 O O . THR A 1 152 ? 16.721 15.353 63.333 1.00 34.39 152 THR A O 1
ATOM 1147 N N . GLY A 1 153 ? 16.572 16.832 65.019 1.00 34.76 153 GLY A N 1
ATOM 1148 C CA . GLY A 1 153 ? 16.649 15.820 66.068 1.00 34.77 153 GLY A CA 1
ATOM 1149 C C . GLY A 1 153 ? 18.073 15.296 66.214 1.00 35.88 153 GLY A C 1
ATOM 1150 O O . GLY A 1 153 ? 18.258 14.154 66.645 1.00 36.26 153 GLY A O 1
ATOM 1151 N N . ALA A 1 154 ? 19.077 16.121 65.866 1.00 35.79 154 ALA A N 1
ATOM 1152 C CA . ALA A 1 154 ? 20.482 15.690 65.830 1.00 35.88 154 ALA A CA 1
ATOM 1153 C C . ALA A 1 154 ? 21.316 16.284 66.948 1.00 35.68 154 ALA A C 1
ATOM 1154 O O . ALA A 1 154 ? 21.120 17.428 67.308 1.00 36.60 154 ALA A O 1
ATOM 1156 N N . ALA A 1 155 ? 22.261 15.519 67.479 1.00 35.43 155 ALA A N 1
ATOM 1157 C CA . ALA A 1 155 ? 23.186 16.035 68.498 1.00 35.38 155 ALA A CA 1
ATOM 1158 C C . ALA A 1 155 ? 24.584 15.403 68.385 1.00 35.47 155 ALA A C 1
ATOM 1159 O O . ALA A 1 155 ? 24.726 14.277 67.868 1.00 34.92 155 ALA A O 1
ATOM 1161 N N . GLY A 1 156 ? 25.594 16.118 68.891 1.00 35.60 156 GLY A N 1
ATOM 1162 C CA . GLY A 1 156 ? 26.975 15.651 68.896 1.00 35.08 156 GLY A CA 1
ATOM 1163 C C . GLY A 1 156 ? 27.756 15.975 67.611 1.00 35.16 156 GLY A C 1
ATOM 1164 O O . GLY A 1 156 ? 28.847 15.476 67.416 1.00 34.91 156 GLY A O 1
ATOM 1165 N N . GLY A 1 157 ? 27.195 16.804 66.740 1.00 34.99 157 GLY A N 1
ATOM 1166 C CA . GLY A 1 157 ? 27.918 17.276 65.568 1.00 35.24 157 GLY A CA 1
ATOM 1167 C C . GLY A 1 157 ? 27.550 16.532 64.296 1.00 34.74 157 GLY A C 1
ATOM 1168 O O . GLY A 1 157 ? 27.610 15.305 64.264 1.00 34.97 157 GLY A O 1
ATOM 1169 N N . VAL A 1 158 ? 27.164 17.285 63.270 1.00 34.13 158 VAL A N 1
ATOM 1170 C CA . VAL A 1 158 ? 26.764 16.749 61.968 1.00 33.79 158 VAL A CA 1
ATOM 1171 C C . VAL A 1 158 ? 27.878 16.896 60.924 1.00 33.86 158 VAL A C 1
ATOM 1172 O O . VAL A 1 158 ? 28.361 18.009 60.683 1.00 33.41 158 VAL A O 1
ATOM 1176 N N . LEU A 1 159 ? 28.277 15.761 60.333 1.00 33.65 159 LEU A N 1
ATOM 1177 C CA . LEU A 1 159 ? 29.357 15.685 59.351 1.00 34.09 159 LEU A CA 1
ATOM 1178 C C . LEU A 1 159 ? 28.804 15.299 57.968 1.00 34.27 159 LEU A C 1
ATOM 1179 O O . LEU A 1 159 ? 27.935 14.408 57.834 1.00 34.13 159 LEU A O 1
ATOM 1184 N N . LEU A 1 160 ? 29.305 15.979 56.947 1.00 34.27 160 LEU A N 1
ATOM 1185 C CA . LEU A 1 160 ? 28.830 15.805 55.581 1.00 34.55 160 LEU A CA 1
ATOM 1186 C C . LEU A 1 160 ? 30.027 15.413 54.726 1.00 35.03 160 LEU A C 1
ATOM 1187 O O . LEU A 1 160 ? 31.038 16.127 54.721 1.00 35.53 160 LEU A O 1
ATOM 1192 N N . ARG A 1 161 ? 29.933 14.268 54.048 1.00 35.34 161 ARG A N 1
ATOM 1193 C CA . ARG A 1 161 ? 30.990 13.778 53.143 1.00 35.45 161 ARG A CA 1
ATOM 1194 C C . ARG A 1 161 ? 30.566 13.835 51.680 1.00 35.26 161 ARG A C 1
ATOM 1195 O O . ARG A 1 161 ? 29.799 12.992 51.260 1.00 36.22 161 ARG A O 1
ATOM 1203 N N . PRO A 1 162 ? 31.050 14.796 50.895 1.00 35.62 162 PRO A N 1
ATOM 1204 C CA . PRO A 1 162 ? 30.623 14.918 49.476 1.00 35.51 162 PRO A CA 1
ATOM 1205 C C . PRO A 1 162 ? 31.221 13.842 48.55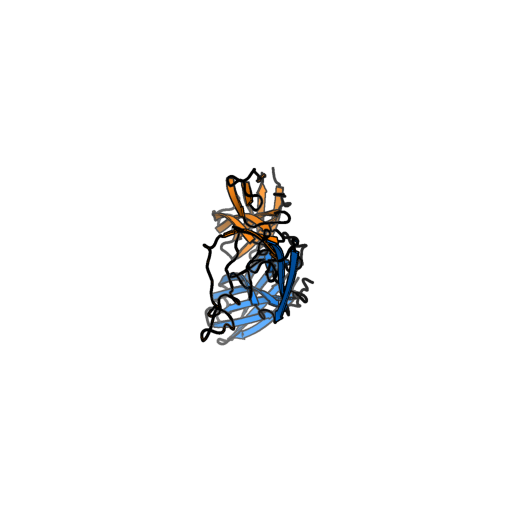9 1.00 35.48 162 PRO A C 1
ATOM 1206 O O . PRO A 1 162 ? 32.381 13.447 48.756 1.00 35.19 162 PRO A O 1
ATOM 1210 N N . PHE A 1 163 ? 30.436 13.389 47.578 1.00 35.58 163 PHE A N 1
ATOM 1211 C CA . PHE A 1 163 ? 30.899 12.428 46.571 1.00 35.86 163 PHE A CA 1
ATOM 1212 C C . PHE A 1 163 ? 30.392 12.756 45.150 1.00 36.21 163 PHE A C 1
ATOM 1213 O O . PHE A 1 163 ? 29.385 13.476 44.977 1.00 36.25 163 PHE A O 1
ATOM 1221 N N . ALA A 1 164 ? 31.076 12.209 44.142 1.00 36.11 164 ALA A N 1
ATOM 1222 C CA . ALA A 1 164 ? 30.522 12.132 42.791 1.00 35.74 164 ALA A CA 1
ATOM 1223 C C . ALA A 1 164 ? 30.621 10.691 42.301 1.00 35.79 164 ALA A C 1
ATOM 1224 O O . ALA A 1 164 ? 31.601 9.999 42.587 1.00 35.71 164 ALA A O 1
ATOM 1226 N N . ARG A 1 165 ? 29.586 10.231 41.604 1.00 36.29 165 ARG A N 1
ATOM 1227 C CA . ARG A 1 165 ? 29.488 8.833 41.162 1.00 36.93 165 ARG A CA 1
ATOM 1228 C C . ARG A 1 165 ? 29.194 8.781 39.658 1.00 37.14 165 ARG A C 1
ATOM 1229 O O . ARG A 1 165 ? 28.395 9.568 39.151 1.00 37.08 165 ARG A O 1
ATOM 1237 N N . LEU A 1 166 ? 29.870 7.875 38.956 1.00 37.59 166 LEU A N 1
ATOM 1238 C CA . LEU A 1 166 ? 29.537 7.537 37.575 1.00 37.96 166 LEU A CA 1
ATOM 1239 C C . LEU A 1 166 ? 29.205 6.053 37.489 1.00 38.72 166 LEU A C 1
ATOM 1240 O O . LEU A 1 166 ? 30.049 5.203 37.836 1.00 39.02 166 LEU A O 1
ATOM 1245 N N . ILE A 1 167 ? 27.979 5.754 37.049 1.00 39.27 167 ILE A N 1
ATOM 1246 C CA . ILE A 1 167 ? 27.55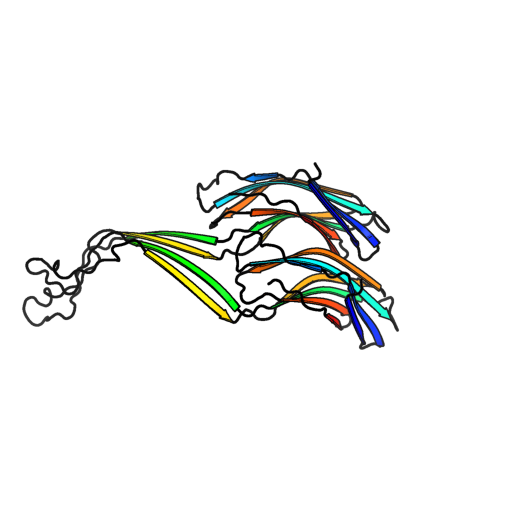9 4.379 36.747 1.00 39.80 167 ILE A CA 1
ATOM 1247 C C . ILE A 1 167 ? 27.374 4.150 35.242 1.00 40.10 167 ILE A C 1
ATOM 1248 O O . ILE A 1 167 ? 26.529 4.789 34.620 1.00 39.86 167 ILE A O 1
ATOM 1253 N N . ALA A 1 168 ? 28.153 3.227 34.675 1.00 40.58 168 ALA A N 1
ATOM 1254 C CA . ALA A 1 168 ? 27.991 2.832 33.272 1.00 41.18 168 ALA A CA 1
ATOM 1255 C C . ALA A 1 168 ? 26.706 2.036 33.077 1.00 41.57 168 ALA A C 1
ATOM 1256 O O . ALA A 1 168 ? 26.305 1.302 33.977 1.00 41.45 168 ALA A O 1
ATOM 1258 N N . SER A 1 169 ? 26.072 2.173 31.903 1.00 42.40 169 SER A N 1
ATOM 1259 C CA . SER A 1 169 ? 24.816 1.461 31.577 1.00 43.26 169 SER A CA 1
ATOM 1260 C C . SER A 1 169 ? 25.065 -0.041 31.548 1.00 43.69 169 SER A C 1
ATOM 1261 O O . SER A 1 169 ? 24.169 -0.864 31.389 1.00 44.16 169 SER A O 1
ATOM 1264 N N . THR A 1 170 ? 26.327 -0.356 31.733 1.00 43.88 170 THR A N 1
ATOM 1265 C CA . THR A 1 170 ? 26.891 -1.659 31.560 1.00 43.89 170 THR A CA 1
ATOM 1266 C C . THR A 1 170 ? 27.145 -2.280 32.961 1.00 43.56 170 THR A C 1
ATOM 1267 O O . THR A 1 170 ? 27.495 -3.460 33.085 1.00 43.64 170 THR A O 1
ATOM 1271 N N . GLY A 1 171 ? 26.957 -1.463 34.002 1.00 42.61 171 GLY A N 1
ATOM 1272 C CA . GLY A 1 171 ? 27.037 -1.892 35.388 1.00 41.78 171 GLY A CA 1
ATOM 1273 C C . GLY A 1 171 ? 28.245 -1.358 36.148 1.00 41.26 171 GLY A C 1
ATOM 1274 O O . GLY A 1 171 ? 28.200 -1.216 37.362 1.00 41.41 171 GLY A O 1
ATOM 1275 N N . ASP A 1 172 ? 29.339 -1.088 35.438 1.00 40.48 172 ASP A N 1
ATOM 1276 C CA . ASP A 1 172 ? 30.567 -0.577 36.053 1.00 39.54 172 ASP A CA 1
ATOM 1277 C C . ASP A 1 172 ? 30.361 0.775 36.778 1.00 38.98 172 ASP A C 1
ATOM 1278 O O . ASP A 1 172 ? 29.541 1.610 36.365 1.00 38.67 172 ASP A O 1
ATOM 1283 N N . SER A 1 173 ? 31.085 0.982 37.875 1.00 38.13 173 SER A N 1
ATOM 1284 C CA . SER A 1 173 ? 30.933 2.233 38.622 1.00 37.73 173 SER A CA 1
ATOM 1285 C C . SER A 1 173 ? 32.179 2.647 39.374 1.00 37.26 173 SER A C 1
ATOM 1286 O O . SER A 1 173 ? 32.985 1.827 39.820 1.00 37.90 173 SER A O 1
ATOM 1289 N N . VAL A 1 174 ? 32.352 3.942 39.491 1.00 36.63 174 VAL A N 1
ATOM 1290 C CA . VAL A 1 174 ? 33.478 4.465 40.249 1.00 36.13 174 VAL A CA 1
ATOM 1291 C C . VAL A 1 174 ? 32.920 5.647 40.965 1.00 36.22 174 VAL A C 1
ATOM 1292 O O . VAL A 1 174 ? 32.142 6.407 40.376 1.00 35.98 174 VAL A O 1
ATOM 1296 N N . THR A 1 175 ? 33.254 5.788 42.244 1.00 36.74 175 THR A N 1
ATOM 1297 C CA . THR A 1 175 ? 32.887 7.028 42.930 1.00 36.93 175 THR A CA 1
ATOM 1298 C C . THR A 1 175 ? 34.059 7.682 43.663 1.00 36.94 175 THR A C 1
ATOM 1299 O O . THR A 1 175 ? 34.890 6.999 44.281 1.00 37.73 175 THR A O 1
ATOM 1303 N N . THR A 1 176 ? 34.148 8.996 43.542 1.00 36.47 176 THR A N 1
ATOM 1304 C CA . THR A 1 176 ? 35.180 9.757 44.226 1.00 36.64 176 THR A CA 1
ATOM 1305 C C . THR A 1 176 ? 34.617 10.504 45.440 1.00 37.73 176 THR A C 1
ATOM 1306 O O . THR A 1 176 ? 33.482 11.007 45.413 1.00 38.47 176 THR A O 1
ATOM 1310 N N . TYR A 1 177 ? 35.414 10.564 46.503 1.00 38.60 177 TYR A N 1
ATOM 1311 C CA . TYR A 1 177 ? 35.014 11.169 47.775 1.00 39.47 177 TYR A CA 1
ATOM 1312 C C . TYR A 1 177 ? 35.894 12.354 48.148 1.00 39.88 177 TYR A C 1
ATOM 1313 O O . TYR A 1 177 ? 37.110 12.322 47.965 1.00 39.53 177 TYR A O 1
ATOM 1322 N N . GLY A 1 178 ? 35.254 13.395 48.673 1.00 40.38 178 GLY A N 1
ATOM 1323 C CA . GLY A 1 178 ? 35.956 14.543 49.189 1.00 41.06 178 GLY A CA 1
ATOM 1324 C C . GLY A 1 178 ? 36.117 14.523 50.700 1.00 41.98 178 GLY A C 1
ATOM 1325 O O . GLY A 1 178 ? 35.563 13.698 51.427 1.00 42.01 178 GLY A O 1
ATOM 1326 N N . GLU A 1 179 ? 36.951 15.444 51.143 1.00 42.73 179 GLU A N 1
ATOM 1327 C CA . GLU A 1 179 ? 37.090 15.863 52.517 1.00 43.74 179 GLU A CA 1
ATOM 1328 C C . GLU A 1 179 ? 35.748 16.334 53.139 1.00 42.23 179 GLU A C 1
ATOM 1329 O O . GLU A 1 179 ? 35.060 17.199 52.565 1.00 41.49 179 GLU A O 1
ATOM 1335 N N . PRO A 1 180 ? 35.402 15.809 54.316 1.00 41.31 180 PRO A N 1
ATOM 1336 C CA . PRO A 1 180 ? 34.134 16.184 54.990 1.00 40.38 180 PRO A CA 1
ATOM 1337 C C . PRO A 1 180 ? 34.078 17.616 55.532 1.00 39.42 180 PRO A C 1
ATOM 1338 O O . PRO A 1 180 ? 35.102 18.192 55.898 1.00 38.69 180 PRO A O 1
ATOM 1342 N N . TRP A 1 181 ? 32.855 18.154 55.581 1.00 39.13 181 TRP A N 1
ATOM 1343 C CA . TRP A 1 181 ? 32.536 19.506 56.078 1.00 38.47 181 TRP A CA 1
ATOM 1344 C C . TRP A 1 181 ? 31.717 19.401 57.368 1.00 38.36 181 TRP A C 1
ATOM 1345 O O . TRP A 1 181 ? 30.761 18.629 57.440 1.00 37.82 181 TRP A O 1
ATOM 1356 N N . ASN A 1 182 ? 32.091 20.186 58.377 1.00 38.40 182 ASN A N 1
ATOM 1357 C CA . ASN A 1 182 ? 31.474 20.130 59.704 1.00 38.10 182 ASN A CA 1
ATOM 1358 C C . ASN A 1 182 ? 30.350 21.171 59.869 1.00 38.95 182 ASN A C 1
ATOM 1359 O O . ASN A 1 182 ? 30.564 22.385 59.753 1.00 38.87 182 ASN A O 1
ATOM 1364 N N . MET A 1 183 ? 29.139 20.681 60.131 1.00 39.85 183 MET A N 1
ATOM 1365 C CA . MET A 1 183 ? 27.986 21.542 60.352 1.00 40.76 183 MET A CA 1
ATOM 1366 C C . MET A 1 183 ? 27.820 21.862 61.838 1.00 41.82 183 MET A C 1
ATOM 1367 O O . MET A 1 183 ? 26.821 22.454 62.242 1.00 41.88 183 MET A O 1
ATOM 1372 N N . ASN A 1 184 ? 28.813 21.514 62.655 1.00 43.06 184 ASN A N 1
ATOM 1373 C CA . ASN A 1 184 ? 28.769 21.950 64.051 1.00 44.39 184 ASN A CA 1
ATOM 1374 C C . ASN A 1 184 ? 29.924 22.626 64.784 1.00 45.02 184 ASN A C 1
ATOM 1375 O O . ASN A 1 184 ? 30.036 22.444 66.023 1.00 45.32 184 ASN A O 1
ATOM 1380 N N . GLY B 1 1 ? 9.286 44.397 41.943 1.00 40.63 1 GLY B N 1
ATOM 1381 C CA . GLY B 1 1 ? 10.525 44.461 41.104 1.00 41.24 1 GLY B CA 1
ATOM 1382 C C . GLY B 1 1 ? 11.374 43.209 41.275 1.00 41.56 1 GLY B C 1
ATOM 1383 O O . GLY B 1 1 ? 10.922 42.225 41.880 1.00 42.26 1 GLY B O 1
ATOM 1384 N N . LEU B 1 2 ? 12.603 43.238 40.769 1.00 41.56 2 LEU B N 1
ATOM 1385 C CA . LEU B 1 2 ? 13.554 42.147 40.990 1.00 41.77 2 LEU B CA 1
ATOM 1386 C C . LEU B 1 2 ? 13.967 42.061 42.468 1.00 41.32 2 LEU B C 1
ATOM 1387 O O . LEU B 1 2 ? 14.553 43.016 43.004 1.00 41.78 2 LEU B O 1
ATOM 1392 N N . ASP B 1 3 ? 13.668 40.934 43.123 1.00 40.20 3 ASP B N 1
ATOM 1393 C CA . ASP B 1 3 ? 14.060 40.734 44.527 1.00 39.52 3 ASP B CA 1
ATOM 1394 C C . ASP B 1 3 ? 15.470 40.143 44.676 1.00 39.21 3 ASP B C 1
ATOM 1395 O O . ASP B 1 3 ? 16.243 40.565 45.535 1.00 38.79 3 ASP B O 1
ATOM 1400 N N . ASN B 1 4 ? 15.788 39.162 43.840 1.00 38.69 4 ASN B N 1
ATOM 1401 C CA . ASN B 1 4 ? 17.035 38.409 43.953 1.00 39.00 4 ASN B CA 1
ATOM 1402 C C . ASN B 1 4 ? 17.236 37.522 42.723 1.00 39.42 4 ASN B C 1
ATOM 1403 O O . ASN B 1 4 ? 16.284 37.213 42.003 1.00 38.96 4 ASN B O 1
ATOM 1408 N N . GLU B 1 5 ? 18.476 37.077 42.540 1.00 40.12 5 GLU B N 1
ATOM 1409 C CA . GLU B 1 5 ? 18.938 36.547 41.280 1.00 41.07 5 GLU B CA 1
ATOM 1410 C C . GLU B 1 5 ? 20.150 35.682 41.541 1.00 41.08 5 GLU B C 1
ATOM 1411 O O . GLU B 1 5 ? 20.940 35.999 42.439 1.00 40.53 5 GLU B O 1
ATOM 1417 N N . LEU B 1 6 ? 20.329 34.626 40.737 1.00 41.24 6 LEU B N 1
ATOM 1418 C CA . LEU B 1 6 ? 21.589 33.862 40.736 1.00 41.67 6 LEU B CA 1
ATOM 1419 C C . LEU B 1 6 ? 21.861 33.224 39.380 1.00 41.69 6 LEU B C 1
ATOM 1420 O O . LEU B 1 6 ? 20.925 32.770 38.687 1.00 41.51 6 LEU B O 1
ATOM 1425 N 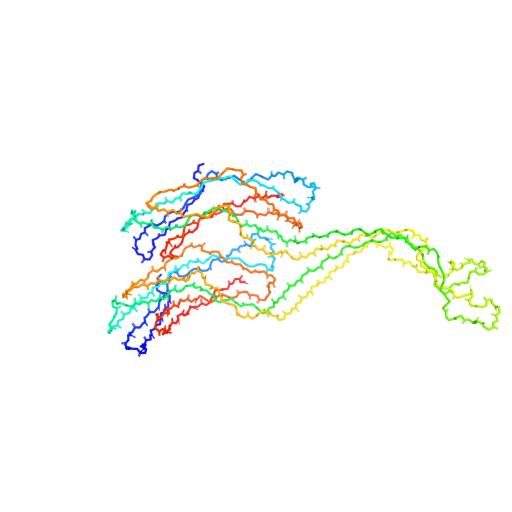N . SER B 1 7 ? 23.146 33.192 39.011 1.00 41.83 7 SER B N 1
ATOM 1426 C CA . SER B 1 7 ? 23.586 32.648 37.727 1.00 41.77 7 SER B CA 1
ATOM 1427 C C . SER B 1 7 ? 24.570 31.492 37.908 1.00 41.62 7 SER B C 1
ATOM 1428 O O . SER B 1 7 ? 25.267 31.411 38.927 1.00 40.84 7 SER B O 1
ATOM 1431 N N . LEU B 1 8 ? 24.596 30.601 36.916 1.00 41.57 8 LEU B N 1
ATOM 1432 C CA . LEU B 1 8 ? 25.469 29.420 36.901 1.00 41.72 8 LEU B CA 1
ATOM 1433 C C . LEU B 1 8 ? 25.934 29.094 35.471 1.00 42.20 8 LEU B C 1
ATOM 1434 O O . LEU B 1 8 ? 25.115 28.958 34.538 1.00 41.28 8 LEU B O 1
ATOM 1439 N N . VAL B 1 9 ? 27.252 28.986 35.304 1.00 42.91 9 VAL B N 1
ATOM 1440 C CA . VAL B 1 9 ? 27.805 28.412 34.088 1.00 44.08 9 VAL B CA 1
ATOM 1441 C C . VAL B 1 9 ? 27.639 26.888 34.254 1.00 44.83 9 VAL B C 1
ATOM 1442 O O . VAL B 1 9 ? 28.245 26.278 35.131 1.00 45.17 9 VAL B O 1
ATOM 1446 N N . ASP B 1 10 ? 26.758 26.289 33.462 1.00 45.55 10 ASP B N 1
ATOM 1447 C CA . ASP B 1 10 ? 26.414 24.871 33.670 1.00 46.40 10 ASP B CA 1
ATOM 1448 C C . ASP B 1 10 ? 27.433 23.906 33.040 1.00 46.44 10 ASP B C 1
ATOM 1449 O O . ASP B 1 10 ? 28.453 24.337 32.511 1.00 46.33 10 ASP B O 1
ATOM 1454 N N . GLY B 1 11 ? 27.140 22.612 33.095 1.00 46.90 11 GLY B N 1
ATOM 1455 C CA . GLY B 1 11 ? 28.064 21.591 32.633 1.00 47.71 11 GLY B CA 1
ATOM 1456 C C . GLY B 1 11 ? 28.277 21.485 31.122 1.00 48.38 11 GLY B C 1
ATOM 1457 O O . GLY B 1 11 ? 29.111 20.691 30.667 1.00 48.45 11 GLY B O 1
ATOM 1458 N N . GLN B 1 12 ? 27.519 22.252 30.340 1.00 48.59 12 GLN B N 1
ATOM 1459 C CA . GLN B 1 12 ? 27.743 22.287 28.895 1.00 49.18 12 GLN B CA 1
ATOM 1460 C C . GLN B 1 12 ? 27.881 23.713 28.377 1.00 49.11 12 GLN B C 1
ATOM 1461 O O . GLN B 1 12 ? 27.570 24.006 27.228 1.00 49.44 12 GLN B O 1
ATOM 1467 N N . ASP B 1 13 ? 28.362 24.580 29.260 1.00 49.19 13 ASP B N 1
ATOM 1468 C CA . ASP B 1 13 ? 28.716 25.964 28.951 1.00 49.48 13 ASP B CA 1
ATOM 1469 C C . ASP B 1 13 ? 27.562 26.937 28.661 1.00 48.57 13 ASP B C 1
ATOM 1470 O O . ASP B 1 13 ? 27.780 27.988 28.050 1.00 48.85 13 ASP B O 1
ATOM 1475 N N . ARG B 1 14 ? 26.359 26.599 29.109 1.00 47.26 14 ARG B N 1
ATOM 1476 C CA . ARG B 1 14 ? 25.254 27.541 29.074 1.00 46.64 14 ARG B CA 1
ATOM 1477 C C . ARG B 1 14 ? 25.279 28.352 30.364 1.00 46.54 14 ARG B C 1
ATOM 1478 O O . ARG B 1 14 ? 25.613 27.816 31.430 1.00 46.80 14 ARG B O 1
ATOM 1486 N N . THR B 1 15 ? 24.975 29.645 30.262 1.00 45.78 15 THR B N 1
ATOM 1487 C CA . THR B 1 15 ? 24.754 30.463 31.448 1.00 45.27 15 THR B CA 1
ATOM 1488 C C . THR B 1 15 ? 23.257 30.379 31.815 1.00 44.77 15 THR B C 1
ATOM 1489 O O . THR B 1 15 ? 22.377 30.701 30.990 1.00 44.40 15 THR B O 1
ATOM 1493 N N . LEU B 1 16 ? 22.983 29.913 33.039 1.00 43.58 16 LEU B N 1
ATOM 1494 C CA . LEU B 1 16 ? 21.610 29.746 33.504 1.00 42.49 16 LEU B CA 1
ATOM 1495 C C . LEU B 1 16 ? 21.355 30.777 34.567 1.00 42.14 16 LEU B C 1
ATOM 1496 O O . LEU B 1 16 ? 22.086 30.817 35.566 1.00 42.69 16 LEU B O 1
ATOM 1501 N N . THR B 1 17 ? 20.336 31.612 34.361 1.00 40.92 17 THR B N 1
ATOM 1502 C CA . THR B 1 17 ? 19.966 32.610 35.356 1.00 39.84 17 THR B CA 1
ATOM 1503 C C . THR B 1 17 ? 18.516 32.367 35.755 1.00 39.86 17 THR B C 1
ATOM 1504 O O . THR B 1 17 ? 17.667 32.175 34.879 1.00 40.02 17 THR B O 1
ATOM 1508 N N . VAL B 1 18 ? 18.266 32.350 37.072 1.00 39.13 18 VAL B N 1
ATOM 1509 C CA . VAL B 1 18 ? 16.942 32.235 37.670 1.00 38.40 18 VAL B CA 1
ATOM 1510 C C . VAL B 1 18 ? 16.713 33.472 38.552 1.00 38.80 18 VAL B C 1
ATOM 1511 O O . VAL B 1 18 ? 17.637 33.908 39.233 1.00 38.81 18 VAL B O 1
ATOM 1515 N N . GLN B 1 19 ? 15.487 34.014 38.553 1.00 39.09 19 GLN B N 1
ATOM 1516 C CA . GLN B 1 19 ? 15.166 35.243 39.282 1.00 39.29 19 GLN B CA 1
ATOM 1517 C C . GLN B 1 19 ? 13.827 35.174 40.021 1.00 39.98 19 GLN B C 1
ATOM 1518 O O . GLN B 1 19 ? 12.887 34.480 39.586 1.00 39.80 19 GLN B O 1
ATOM 1524 N N . GLN B 1 20 ? 13.739 35.927 41.121 1.00 40.65 20 GLN B N 1
ATOM 1525 C CA . GLN B 1 20 ? 12.496 36.109 41.880 1.00 41.56 20 GLN B CA 1
ATOM 1526 C C . GLN B 1 20 ? 12.042 37.551 41.759 1.00 42.12 20 GLN B C 1
ATOM 1527 O O . GLN B 1 20 ? 12.825 38.469 42.060 1.00 42.54 20 GLN B O 1
ATOM 1533 N N . TRP B 1 21 ? 10.787 37.750 41.346 1.00 42.76 21 TRP B N 1
ATOM 1534 C CA . TRP B 1 21 ? 10.206 39.090 41.237 1.00 43.52 21 TRP B CA 1
ATOM 1535 C C . TRP B 1 21 ? 8.943 39.215 42.091 1.00 43.40 21 TRP B C 1
ATOM 1536 O O . TRP B 1 21 ? 8.238 38.230 42.312 1.00 43.17 21 TRP B O 1
ATOM 1547 N N . ASP B 1 22 ? 8.659 40.441 42.531 1.00 43.32 22 ASP B N 1
ATOM 1548 C CA . ASP B 1 22 ? 7.368 40.827 43.102 1.00 43.29 22 ASP B CA 1
ATOM 1549 C C . ASP B 1 22 ? 6.919 39.889 44.212 1.00 43.68 22 ASP B C 1
ATOM 1550 O O . ASP B 1 22 ? 5.712 39.570 44.303 1.00 44.03 22 ASP B O 1
ATOM 1555 N N . THR B 1 23 ? 7.856 39.422 45.048 1.00 42.92 23 THR B N 1
ATOM 1556 C CA . THR B 1 23 ? 7.456 38.470 46.058 1.00 42.52 23 THR B CA 1
ATOM 1557 C C . THR B 1 23 ? 6.747 39.106 47.256 1.00 42.23 23 THR B C 1
ATOM 1558 O O . THR B 1 23 ? 7.182 40.118 47.788 1.00 42.23 23 THR B O 1
ATOM 1562 N N . PHE B 1 24 ? 5.611 38.533 47.617 1.00 41.84 24 PHE B N 1
ATOM 1563 C CA . PHE B 1 24 ? 4.825 38.998 48.751 1.00 41.94 24 PHE B CA 1
ATOM 1564 C C . PHE B 1 24 ? 4.271 37.755 49.484 1.00 41.49 24 PHE B C 1
ATOM 1565 O O . PHE B 1 24 ? 3.626 36.891 48.873 1.00 40.86 24 PHE B O 1
ATOM 1573 N N . LEU B 1 25 ? 4.583 37.669 50.779 1.00 41.18 25 LEU B N 1
ATOM 1574 C CA . LEU B 1 25 ? 4.015 36.679 51.684 1.00 40.66 25 LEU B CA 1
ATOM 1575 C C . LEU B 1 25 ? 3.133 37.433 52.675 1.00 40.23 25 LEU B C 1
ATOM 1576 O O . LEU B 1 25 ? 3.615 38.110 53.567 1.00 40.31 25 LEU B O 1
ATOM 1581 N N . ASN B 1 26 ? 1.830 37.302 52.514 1.00 40.13 26 ASN B N 1
ATOM 1582 C CA . ASN B 1 26 ? 0.849 38.065 53.283 1.00 39.88 26 ASN B CA 1
ATOM 1583 C C . ASN B 1 26 ? 0.240 37.249 54.444 1.00 40.09 26 ASN B C 1
ATOM 1584 O O . ASN B 1 26 ? -0.677 36.440 54.229 1.00 40.32 26 ASN B O 1
ATOM 1589 N N . GLY B 1 27 ? 0.745 37.460 55.662 1.00 40.26 27 GLY B N 1
ATOM 1590 C CA . GLY B 1 27 ? 0.261 36.778 56.851 1.00 40.41 27 GLY B CA 1
ATOM 1591 C C . GLY B 1 27 ? -1.088 37.357 57.223 1.00 41.34 27 GLY B C 1
ATOM 1592 O O . GLY B 1 27 ? -1.259 38.573 57.181 1.00 41.62 27 GLY B O 1
ATOM 1593 N N . VAL B 1 28 ? -2.061 36.495 57.531 1.00 41.41 28 VAL B N 1
ATOM 1594 C CA . VAL B 1 28 ? -3.396 36.942 57.928 1.00 41.64 28 VAL B CA 1
ATOM 1595 C C . VAL B 1 28 ? -3.809 36.286 59.251 1.00 42.52 28 VAL B C 1
ATOM 1596 O O . VAL B 1 28 ? -3.223 35.298 59.697 1.00 42.54 28 VAL B O 1
ATOM 1600 N N . PHE B 1 29 ? -4.807 36.865 59.893 1.00 43.40 29 PHE B N 1
ATOM 1601 C CA . PHE B 1 29 ? -5.439 36.245 61.047 1.00 44.27 29 PHE B CA 1
ATOM 1602 C C . PHE B 1 29 ? -6.038 34.885 60.612 1.00 42.77 29 PHE B C 1
ATOM 1603 O O . PHE B 1 29 ? -6.801 34.824 59.642 1.00 42.53 29 PHE B O 1
ATOM 1611 N N . PRO B 1 30 ? -5.713 33.803 61.329 1.00 41.57 30 PRO B N 1
ATOM 1612 C CA . PRO B 1 30 ? -6.090 32.448 60.896 1.00 40.33 30 PRO B CA 1
ATOM 1613 C C . PRO B 1 30 ? -7.604 32.210 60.908 1.00 39.42 30 PRO B C 1
ATOM 1614 O O . PRO B 1 30 ? -8.277 32.489 61.909 1.00 39.12 30 PRO B O 1
ATOM 1618 N N . LEU B 1 31 ? -8.117 31.706 59.783 1.00 38.48 31 LEU B N 1
ATOM 1619 C CA . LEU B 1 31 ? -9.506 31.288 59.621 1.00 37.36 31 LEU B CA 1
ATOM 1620 C C . LEU B 1 31 ? -10.039 30.464 60.803 1.00 36.92 31 LEU B C 1
ATOM 1621 O O . LEU B 1 31 ? -11.223 30.544 61.106 1.00 36.65 31 LEU B O 1
ATOM 1626 N N . ASP B 1 32 ? -9.175 29.654 61.423 1.00 35.86 32 ASP B N 1
ATOM 1627 C CA . ASP B 1 32 ? -9.578 28.774 62.518 1.00 35.54 32 ASP B CA 1
ATOM 1628 C C . ASP B 1 32 ? -9.496 29.414 63.908 1.00 35.36 32 ASP B C 1
ATOM 1629 O O . ASP B 1 32 ? -9.848 28.789 64.892 1.00 34.84 32 ASP B O 1
ATOM 1634 N N . ARG B 1 33 ? -9.069 30.674 63.960 1.00 35.81 33 ARG B N 1
ATOM 1635 C CA . ARG B 1 33 ? -8.898 31.418 65.205 1.00 36.54 33 ARG B CA 1
ATOM 1636 C C . ARG B 1 33 ? -8.103 30.634 66.279 1.00 36.61 33 ARG B C 1
ATOM 1637 O O . ARG B 1 33 ? -8.427 30.674 67.483 1.00 35.97 33 ARG B O 1
ATOM 1645 N N . ASN B 1 34 ? -7.062 29.930 65.819 1.00 36.72 34 ASN B N 1
ATOM 1646 C CA . ASN B 1 34 ? -6.275 28.993 66.649 1.00 36.67 34 ASN B CA 1
ATOM 1647 C C . ASN B 1 34 ? -4.899 29.616 66.802 1.00 36.98 34 ASN B C 1
ATOM 1648 O O . ASN B 1 34 ? -4.239 29.888 65.812 1.00 36.61 34 ASN B O 1
ATOM 1653 N N . ARG B 1 35 ? -4.477 29.874 68.037 1.00 37.82 35 ARG B N 1
ATOM 1654 C CA . ARG B 1 35 ? -3.187 30.537 68.250 1.00 38.74 35 ARG B CA 1
ATOM 1655 C C . ARG B 1 35 ? -1.967 29.730 67.793 1.00 37.61 35 ARG B C 1
ATOM 1656 O O . ARG B 1 35 ? -0.897 30.299 67.601 1.00 36.93 35 ARG B O 1
ATOM 1664 N N . LEU B 1 36 ? -2.139 28.423 67.599 1.00 36.51 36 LEU B N 1
ATOM 1665 C CA . LEU B 1 36 ? -1.053 27.576 67.099 1.00 36.13 36 LEU B CA 1
ATOM 1666 C C . LEU B 1 36 ? -1.030 27.491 65.552 1.00 36.01 36 LEU B C 1
ATOM 1667 O O . LEU B 1 36 ? -0.203 26.767 64.971 1.00 35.56 36 LEU B O 1
ATOM 1672 N N . THR B 1 37 ? -1.961 28.204 64.910 1.00 35.70 37 THR B N 1
ATOM 1673 C CA . THR B 1 37 ? -2.084 28.199 63.461 1.00 35.83 37 THR B CA 1
ATOM 1674 C C . THR B 1 37 ? -1.498 29.453 62.818 1.00 36.12 37 THR B C 1
ATOM 1675 O O . THR B 1 37 ? -1.677 30.577 63.319 1.00 35.92 37 THR B O 1
ATOM 1679 N N . ARG B 1 38 ? -0.797 29.254 61.701 1.00 35.60 38 ARG B N 1
ATOM 1680 C CA . ARG B 1 38 ? -0.414 30.377 60.855 1.00 35.50 38 ARG B CA 1
ATOM 1681 C C . ARG B 1 38 ? -0.941 30.177 59.434 1.00 35.70 38 ARG B C 1
ATOM 1682 O O . ARG B 1 38 ? -1.010 29.054 58.946 1.00 35.98 38 ARG B O 1
ATOM 1690 N N . GLU B 1 39 ? -1.285 31.280 58.775 1.00 35.93 39 GLU B N 1
ATOM 1691 C CA . GLU B 1 39 ? -1.927 31.257 57.466 1.00 36.36 39 GLU B CA 1
ATOM 1692 C C . GLU B 1 39 ? -1.470 32.472 56.638 1.00 36.69 39 GLU B C 1
ATOM 1693 O O . GLU B 1 39 ? -1.340 33.581 57.176 1.00 36.65 39 GLU B O 1
ATOM 1699 N N . TRP B 1 40 ? -1.236 32.261 55.335 1.00 36.74 40 TRP B N 1
ATOM 1700 C CA . TRP B 1 40 ? -0.655 33.291 54.466 1.00 36.89 40 TRP B CA 1
ATOM 1701 C C . TRP B 1 40 ? -0.956 33.068 52.971 1.00 37.27 40 TRP B C 1
ATOM 1702 O O . TRP B 1 40 ? -1.392 31.991 52.533 1.00 37.09 40 TRP B O 1
ATOM 1713 N N . PHE B 1 41 ? -0.700 34.115 52.194 1.00 37.68 41 PHE B N 1
ATOM 1714 C CA . PHE B 1 41 ? -0.880 34.097 50.751 1.00 37.64 41 PHE B CA 1
ATOM 1715 C C . PHE B 1 41 ? 0.409 34.495 50.066 1.00 38.07 41 PHE B C 1
ATOM 1716 O O . PHE B 1 41 ? 1.020 35.512 50.394 1.00 38.24 41 PHE B O 1
ATOM 1724 N N . HIS B 1 42 ? 0.828 33.653 49.136 1.00 38.17 42 HIS B N 1
ATOM 1725 C CA . HIS B 1 42 ? 2.060 33.831 48.396 1.00 38.51 42 HIS B CA 1
ATOM 1726 C C . HIS B 1 42 ? 1.778 34.375 46.993 1.00 38.11 42 HIS B C 1
ATOM 1727 O O . HIS B 1 42 ? 1.045 33.760 46.204 1.00 38.15 42 HIS B O 1
ATOM 1734 N N . SER B 1 43 ? 2.356 35.534 46.702 1.00 37.98 43 SER B N 1
ATOM 1735 C CA . SER B 1 43 ? 2.393 36.090 45.336 1.00 37.82 43 SER B CA 1
ATOM 1736 C C . SER B 1 43 ? 3.840 36.276 44.897 1.00 37.84 43 SER B C 1
ATOM 1737 O O . SER B 1 43 ? 4.730 36.496 45.759 1.00 37.21 43 SER B O 1
ATOM 1740 N N . GLY B 1 44 ? 4.076 36.168 43.580 1.00 37.69 44 GLY B N 1
ATOM 1741 C CA . GLY B 1 44 ? 5.401 36.385 43.015 1.00 38.18 44 GLY B CA 1
ATOM 1742 C C . GLY B 1 44 ? 5.563 35.884 41.594 1.00 38.95 44 GLY B C 1
ATOM 1743 O O . GLY B 1 44 ? 4.634 35.293 41.045 1.00 38.89 44 GLY B O 1
ATOM 1744 N N . ARG B 1 45 ? 6.736 36.130 40.993 1.00 39.54 45 ARG B N 1
ATOM 1745 C CA . ARG B 1 45 ? 7.064 35.573 39.676 1.00 40.69 45 ARG B CA 1
ATOM 1746 C C . ARG B 1 45 ? 8.429 34.961 39.698 1.00 40.33 45 ARG B C 1
ATOM 1747 O O . ARG B 1 45 ? 9.331 35.486 40.340 1.00 40.87 45 ARG B O 1
ATOM 1755 N N . ALA B 1 46 ? 8.578 33.857 38.979 1.00 40.29 46 ALA B N 1
ATOM 1756 C CA . ALA B 1 46 ? 9.888 33.303 38.675 1.00 40.62 46 ALA B CA 1
ATOM 1757 C C . ALA B 1 46 ? 10.187 33.474 37.186 1.00 41.04 46 ALA B C 1
ATOM 1758 O O . ALA B 1 46 ? 9.342 33.150 36.320 1.00 40.54 46 ALA B O 1
ATOM 1760 N N . LYS B 1 47 ? 11.383 33.990 36.900 1.00 41.44 47 LYS B N 1
ATOM 1761 C CA . LYS B 1 47 ? 11.880 34.108 35.519 1.00 42.24 47 LYS B CA 1
ATOM 1762 C C . LYS B 1 47 ? 13.217 33.375 35.340 1.00 42.47 47 LYS B C 1
ATOM 1763 O O . LYS B 1 47 ? 13.964 33.132 36.302 1.00 42.16 47 LYS B O 1
ATOM 1769 N N . TYR B 1 48 ? 13.506 33.017 34.097 1.00 42.81 48 TYR B N 1
ATOM 1770 C CA . TYR B 1 48 ? 14.777 32.422 33.762 1.00 43.50 48 TYR B CA 1
ATOM 1771 C C . TYR B 1 48 ? 15.269 32.950 32.412 1.00 43.92 48 TYR B C 1
ATOM 1772 O O . TYR B 1 48 ? 14.462 33.314 31.541 1.00 43.17 48 TYR B O 1
ATOM 1781 N N . ILE B 1 49 ? 16.598 32.953 32.265 1.00 44.16 49 ILE B N 1
ATOM 1782 C CA . ILE B 1 49 ? 17.296 33.290 31.028 1.00 44.59 49 ILE B CA 1
ATOM 1783 C C . ILE B 1 49 ? 18.365 32.218 30.794 1.00 45.16 49 ILE B C 1
ATOM 1784 O O . ILE B 1 49 ? 19.111 31.877 31.725 1.00 45.30 49 ILE B O 1
ATOM 1789 N N . VAL B 1 50 ? 18.440 31.671 29.577 1.00 45.59 50 VAL B N 1
ATOM 1790 C CA . VAL B 1 50 ? 19.608 30.858 29.200 1.00 45.95 50 VAL B CA 1
ATOM 1791 C C . VAL B 1 50 ? 20.385 31.362 27.973 1.00 46.16 50 VAL B C 1
ATOM 1792 O O . VAL B 1 50 ? 19.815 31.585 26.906 1.00 46.59 50 VAL B O 1
ATOM 1796 N N . ALA B 1 51 ? 21.690 31.551 28.166 1.00 46.19 51 ALA B N 1
ATOM 1797 C CA . ALA B 1 51 ? 22.605 32.084 27.153 1.00 45.85 51 ALA B CA 1
ATOM 1798 C C . ALA B 1 51 ? 23.691 31.048 26.828 1.00 46.10 51 ALA B C 1
ATOM 1799 O O . ALA B 1 51 ? 23.929 30.133 27.639 1.00 45.76 51 ALA B O 1
ATOM 1801 N N . GLY B 1 52 ? 24.349 31.203 25.659 1.00 46.27 52 GLY B N 1
ATOM 1802 C CA . GLY B 1 52 ? 25.402 30.306 25.197 1.00 45.73 52 GLY B CA 1
ATOM 1803 C C . GLY B 1 52 ? 24.894 29.234 24.240 1.00 46.51 52 GLY B C 1
ATOM 1804 O O . GLY B 1 52 ? 23.755 29.308 23.788 1.00 46.34 52 GLY B O 1
ATOM 1805 N N . PRO B 1 53 ? 25.726 28.234 23.914 1.00 47.16 53 PRO B N 1
ATOM 1806 C CA . PRO B 1 53 ? 25.345 27.188 22.945 1.00 47.33 53 PRO B CA 1
ATOM 1807 C C . PRO B 1 53 ? 24.057 26.432 23.271 1.00 47.77 53 PRO B C 1
ATOM 1808 O O . PRO B 1 53 ? 23.873 25.937 24.395 1.00 48.43 53 PRO B O 1
ATOM 1812 N N . GLY B 1 54 ? 23.179 26.321 22.278 1.00 47.75 54 GLY B N 1
ATOM 1813 C CA . GLY B 1 54 ? 21.952 25.562 22.430 1.00 47.43 54 GLY B CA 1
ATOM 1814 C C . GLY B 1 54 ? 20.839 26.301 23.171 1.00 47.38 54 GLY B C 1
ATOM 1815 O O . GLY B 1 54 ? 19.750 25.738 23.354 1.00 47.67 54 GLY B O 1
ATOM 1816 N N . ALA B 1 55 ? 21.088 27.550 23.561 1.00 47.04 55 ALA B N 1
ATOM 1817 C CA . ALA B 1 55 ? 20.127 28.345 24.323 1.00 47.54 55 ALA B CA 1
ATOM 1818 C C . ALA B 1 55 ? 18.659 28.150 23.911 1.00 48.43 55 ALA B C 1
ATOM 1819 O O . ALA B 1 55 ? 17.806 27.952 24.781 1.00 48.68 55 ALA B O 1
ATOM 1821 N N . ASP B 1 56 ? 18.376 28.162 22.603 1.00 49.25 56 ASP B N 1
ATOM 1822 C CA . ASP B 1 56 ? 16.994 28.086 22.092 1.00 50.28 56 ASP B CA 1
ATOM 1823 C C . ASP B 1 56 ? 16.316 26.729 22.213 1.00 50.89 56 ASP B C 1
ATOM 1824 O O . ASP B 1 56 ? 15.088 26.653 22.104 1.00 51.31 56 ASP B O 1
ATOM 1829 N N . GLU B 1 57 ? 17.089 25.656 22.390 1.00 51.60 57 GLU B N 1
ATOM 1830 C CA . GLU B 1 57 ? 16.478 24.333 22.559 1.00 52.56 57 GLU B CA 1
ATOM 1831 C C . GLU B 1 57 ? 16.588 23.813 24.002 1.00 52.29 57 GLU B C 1
ATOM 1832 O O . GLU B 1 57 ? 16.457 22.596 24.266 1.00 52.11 57 GLU B O 1
ATOM 1838 N N . PHE B 1 58 ? 16.807 24.759 24.920 1.00 51.76 58 PHE B N 1
ATOM 1839 C CA . PHE B 1 58 ? 16.767 24.499 26.355 1.00 51.55 58 PHE B CA 1
ATOM 1840 C C . PHE B 1 58 ? 15.437 23.906 26.791 1.00 51.63 58 PHE B C 1
ATOM 1841 O O . PHE B 1 58 ? 14.369 24.451 26.468 1.00 51.81 58 PHE B O 1
ATOM 1849 N N . GLU B 1 59 ? 15.525 22.810 27.547 1.00 51.26 59 GLU B N 1
ATOM 1850 C CA . GLU B 1 59 ? 14.380 22.185 28.188 1.00 51.44 59 GLU B CA 1
ATOM 1851 C C . GLU B 1 59 ? 14.650 22.169 29.697 1.00 50.45 59 GLU B C 1
ATOM 1852 O O . GLU B 1 59 ? 15.769 21.877 30.130 1.00 50.47 59 GLU B O 1
ATOM 1858 N N . GLY B 1 60 ? 13.638 22.494 30.500 1.00 49.28 60 GLY B N 1
ATOM 1859 C CA . GLY B 1 60 ? 13.800 22.432 31.940 1.00 47.59 60 GLY B CA 1
ATOM 1860 C C . GLY B 1 60 ? 12.522 22.511 32.743 1.00 46.44 60 GLY B C 1
ATOM 1861 O O . GLY B 1 60 ? 11.419 22.393 32.204 1.00 46.86 60 GLY B O 1
ATOM 1862 N N . THR B 1 61 ? 12.697 22.721 34.041 1.00 45.19 61 THR B N 1
ATOM 1863 C CA . THR B 1 61 ? 11.620 22.893 35.011 1.00 44.04 61 THR B CA 1
ATOM 1864 C C . THR B 1 61 ? 11.845 24.188 35.833 1.00 43.34 61 THR B C 1
ATOM 1865 O O . THR B 1 61 ? 12.966 24.457 36.249 1.00 42.83 61 THR B O 1
ATOM 1869 N N . LEU B 1 62 ? 10.778 24.974 36.024 1.00 42.54 62 LEU B N 1
ATOM 1870 C CA . LEU B 1 62 ? 10.772 26.194 36.847 1.00 41.88 62 LEU B CA 1
ATOM 1871 C C . LEU B 1 62 ? 9.886 26.006 38.076 1.00 41.77 62 LEU B C 1
ATOM 1872 O O . LEU B 1 62 ? 8.739 25.582 37.940 1.00 41.42 62 LEU B O 1
ATOM 1877 N N . GLU B 1 63 ? 10.402 26.347 39.263 1.00 41.84 63 GLU B N 1
ATOM 1878 C CA . GLU B 1 63 ? 9.625 26.294 40.515 1.00 41.66 63 GLU B CA 1
ATOM 1879 C C . GLU B 1 63 ? 9.684 27.611 41.283 1.00 41.09 63 GLU B C 1
ATOM 1880 O O . GLU B 1 63 ? 10.672 28.345 41.195 1.00 41.08 63 GLU B O 1
ATOM 1886 N N . LEU B 1 64 ? 8.614 27.893 42.026 1.00 40.18 64 LEU B N 1
ATOM 1887 C CA . LEU B 1 64 ? 8.586 28.961 43.028 1.00 39.50 64 LEU B CA 1
ATOM 1888 C C . LEU B 1 64 ? 7.992 28.395 44.341 1.00 39.52 64 LEU B C 1
ATOM 1889 O O . LEU B 1 64 ? 7.017 27.636 44.319 1.00 39.89 64 LEU B O 1
ATOM 1894 N N . GLY B 1 65 ? 8.573 28.748 45.478 1.00 38.94 65 GLY B N 1
ATOM 1895 C CA . GLY B 1 65 ? 8.033 28.291 46.742 1.00 39.14 65 GLY B CA 1
ATOM 1896 C C . GLY B 1 65 ? 8.698 28.909 47.956 1.00 39.26 65 GLY B C 1
ATOM 1897 O O . GLY B 1 65 ? 9.282 29.998 47.865 1.00 39.54 65 GLY B O 1
ATOM 1898 N N . TYR B 1 66 ? 8.618 28.216 49.092 1.00 38.55 66 TYR B N 1
ATOM 1899 C CA . TYR B 1 66 ? 9.292 28.668 50.302 1.00 38.39 66 TYR B CA 1
ATOM 1900 C C . TYR B 1 66 ? 9.639 27.482 51.191 1.00 38.31 66 TYR B C 1
ATOM 1901 O O . TYR B 1 66 ? 9.003 26.428 51.116 1.00 38.78 66 TYR B O 1
ATOM 1910 N N . GLN B 1 67 ? 10.679 27.654 51.996 1.00 37.45 67 GLN B N 1
ATOM 1911 C CA . GLN B 1 67 ? 10.891 26.822 53.156 1.00 36.83 67 GLN B CA 1
ATOM 1912 C C . GLN B 1 67 ? 10.210 27.476 54.373 1.00 36.42 67 GLN B C 1
ATOM 1913 O O . GLN B 1 67 ? 10.078 28.704 54.453 1.00 35.91 67 GLN B O 1
ATOM 1919 N N . ILE B 1 68 ? 9.772 26.639 55.304 1.00 35.92 68 ILE B N 1
ATOM 1920 C CA . ILE B 1 68 ? 9.146 27.071 56.549 1.00 35.48 68 ILE B CA 1
ATOM 1921 C C . ILE B 1 68 ? 9.856 26.441 57.743 1.00 34.98 68 ILE B C 1
ATOM 1922 O O . ILE B 1 68 ? 10.122 25.244 57.730 1.00 35.57 68 ILE B O 1
ATOM 1927 N N . GLY B 1 69 ? 10.138 27.223 58.782 1.00 34.27 69 GLY B N 1
ATOM 1928 C CA . GLY B 1 69 ? 10.633 26.639 60.019 1.00 33.44 69 GLY B CA 1
ATOM 1929 C C . GLY B 1 69 ? 10.130 27.347 61.261 1.00 33.37 69 GLY B C 1
ATOM 1930 O O . GLY B 1 69 ? 10.011 28.566 61.256 1.00 34.54 69 GLY B O 1
ATOM 1931 N N . PHE B 1 70 ? 9.820 26.582 62.308 1.00 32.72 70 PHE B N 1
ATOM 1932 C CA . PHE B 1 70 ? 9.446 27.089 63.641 1.00 31.70 70 PHE B CA 1
ATOM 1933 C C . PHE B 1 70 ? 10.042 26.116 64.684 1.00 31.65 70 PHE B C 1
ATOM 1934 O O . PHE B 1 70 ? 10.105 24.910 64.400 1.00 30.87 70 PHE B O 1
ATOM 1942 N N . PRO B 1 71 ? 10.522 26.626 65.839 1.00 31.81 71 PRO B N 1
ATOM 1943 C CA . PRO B 1 71 ? 11.264 25.797 66.818 1.00 32.28 71 PRO B CA 1
ATOM 1944 C C . PRO B 1 71 ? 10.472 24.735 67.586 1.00 32.70 71 PRO B C 1
ATOM 1945 O O . PRO B 1 71 ? 11.051 23.671 67.815 1.00 33.02 71 PRO B O 1
ATOM 1949 N N . TRP B 1 72 ? 9.224 24.991 67.970 1.00 33.09 72 TRP B N 1
ATOM 1950 C CA . TRP B 1 72 ? 8.477 24.024 68.787 1.00 34.11 72 TRP B CA 1
ATOM 1951 C C . TRP B 1 72 ? 7.147 23.562 68.174 1.00 34.09 72 TRP B C 1
ATOM 1952 O O . TRP B 1 72 ? 6.428 24.355 67.555 1.00 34.02 72 TRP B O 1
ATOM 1963 N N . SER B 1 73 ? 6.847 22.280 68.355 1.00 34.14 73 SER B N 1
ATOM 1964 C CA . SER B 1 73 ? 5.491 21.765 68.300 1.00 35.23 73 SER B CA 1
ATOM 1965 C C . SER B 1 73 ? 4.823 22.004 69.668 1.00 35.99 73 SER B C 1
ATOM 1966 O O . SER B 1 73 ? 5.448 21.861 70.729 1.00 35.72 73 SER B O 1
ATOM 1969 N N . LEU B 1 74 ? 3.548 22.343 69.627 1.00 36.66 74 LEU B N 1
ATOM 1970 C CA . LEU B 1 74 ? 2.745 22.527 70.818 1.00 37.99 74 LEU B CA 1
ATOM 1971 C C . LEU B 1 74 ? 1.369 21.883 70.592 1.00 38.87 74 LEU B C 1
ATOM 1972 O O . LEU B 1 74 ? 0.796 21.980 69.506 1.00 39.10 74 LEU B O 1
ATOM 1977 N N . GLY B 1 75 ? 0.868 21.205 71.623 1.00 40.03 75 GLY B N 1
ATOM 1978 C CA . GLY B 1 75 ? -0.470 20.620 71.641 1.00 40.11 75 GLY B CA 1
ATOM 1979 C C . GLY B 1 75 ? -1.041 20.940 73.018 1.00 40.85 75 GLY B C 1
ATOM 1980 O O . GLY B 1 75 ? -0.279 21.084 73.986 1.00 40.20 75 GLY B O 1
ATOM 1981 N N . VAL B 1 76 ? -2.365 21.071 73.100 1.00 41.01 76 VAL B N 1
ATOM 1982 C CA . VAL B 1 76 ? -3.060 21.337 74.361 1.00 41.84 76 VAL B CA 1
ATOM 1983 C C . VAL B 1 76 ? -4.289 20.408 74.467 1.00 42.42 76 VAL B C 1
ATOM 1984 O O . VAL B 1 76 ? -5.042 20.242 73.496 1.00 42.74 76 VAL B O 1
ATOM 1988 N N . GLY B 1 77 ? -4.496 19.820 75.641 1.00 42.55 77 GLY B N 1
ATOM 1989 C CA . GLY B 1 77 ? -5.613 18.917 75.871 1.00 42.62 77 GLY B CA 1
ATOM 1990 C C . GLY B 1 77 ? -6.321 19.312 77.147 1.00 42.80 77 GLY B C 1
ATOM 1991 O O . GLY B 1 77 ? -5.659 19.566 78.149 1.00 44.02 77 GLY B O 1
ATOM 1992 N N . ILE B 1 78 ? -7.647 19.392 77.124 1.00 42.13 78 ILE B N 1
ATOM 1993 C CA . ILE B 1 78 ? -8.417 19.672 78.337 1.00 41.46 78 ILE B CA 1
ATOM 1994 C C . ILE B 1 78 ? -9.454 18.590 78.522 1.00 41.18 78 ILE B C 1
ATOM 1995 O O . ILE B 1 78 ? -10.255 18.365 77.638 1.00 40.76 78 ILE B O 1
ATOM 2000 N N . ASN B 1 79 ? -9.410 17.910 79.666 1.00 41.18 79 ASN B N 1
ATOM 2001 C CA . ASN B 1 79 ? -10.362 16.846 79.988 1.00 41.29 79 ASN B CA 1
ATOM 2002 C C . ASN B 1 79 ? -11.392 17.232 81.074 1.00 41.49 79 ASN B C 1
ATOM 2003 O O . ASN B 1 79 ? -11.021 17.771 82.119 1.00 41.86 79 ASN B O 1
ATOM 2008 N N . PHE B 1 80 ? -12.671 16.970 80.815 1.00 41.18 80 PHE B N 1
ATOM 2009 C CA . PHE B 1 80 ? -13.695 17.036 81.859 1.00 40.88 80 PHE B CA 1
ATOM 2010 C C . PHE B 1 80 ? -14.104 15.601 82.229 1.00 40.70 80 PHE B C 1
ATOM 2011 O O . PHE B 1 80 ? -14.401 14.777 81.357 1.00 40.44 80 PHE B O 1
ATOM 2019 N N . SER B 1 81 ? -14.097 15.282 83.519 1.00 40.06 81 SER B N 1
ATOM 2020 C CA . SER B 1 81 ? -14.618 13.987 83.904 1.00 39.58 81 SER B CA 1
ATOM 2021 C C . SER B 1 81 ? -15.413 13.937 85.219 1.00 38.67 81 SER B C 1
ATOM 2022 O O . SER B 1 81 ? -15.182 14.717 86.148 1.00 38.76 81 SER B O 1
ATOM 2025 N N . TYR B 1 82 ? -16.395 13.040 85.249 1.00 37.17 82 TYR B N 1
ATOM 2026 C CA . TYR B 1 82 ? -17.176 12.798 86.438 1.00 36.24 82 TYR B CA 1
ATOM 2027 C C . TYR B 1 82 ? -17.576 11.339 86.445 1.00 36.08 82 TYR B C 1
ATOM 2028 O O . TYR B 1 82 ? -17.923 10.761 85.412 1.00 35.89 82 TYR B O 1
ATOM 2037 N N . THR B 1 83 ? -17.547 10.758 87.636 1.00 35.59 83 THR B N 1
ATOM 2038 C CA . THR B 1 83 ? -17.943 9.383 87.855 1.00 34.45 83 THR B CA 1
ATOM 2039 C C . THR B 1 83 ? -18.921 9.385 89.007 1.00 34.60 83 THR B C 1
ATOM 2040 O O . THR B 1 83 ? -18.661 9.935 90.093 1.00 33.87 83 THR B O 1
ATOM 2044 N N . THR B 1 84 ? -20.043 8.739 88.732 1.00 34.52 84 THR B N 1
ATOM 2045 C CA . THR B 1 84 ? -21.142 8.466 89.642 1.00 34.10 84 THR B CA 1
ATOM 2046 C C . THR B 1 84 ? -20.665 7.772 90.957 1.00 34.16 84 THR B C 1
ATOM 2047 O O . THR B 1 84 ? -19.730 6.953 90.897 1.00 34.49 84 THR B O 1
ATOM 2051 N N . PRO B 1 85 ? -21.250 8.109 92.124 1.00 33.73 85 PRO B N 1
ATOM 2052 C CA . PRO B 1 85 ? -20.768 7.594 93.420 1.00 33.06 85 PRO B CA 1
ATOM 2053 C C . PRO B 1 85 ? -20.817 6.085 93.497 1.00 33.35 85 PRO B C 1
ATOM 2054 O O . PRO B 1 85 ? -21.756 5.451 92.996 1.00 33.28 85 PRO B O 1
ATOM 2058 N N . ASN B 1 86 ? -19.789 5.506 94.114 1.00 32.92 86 ASN B N 1
ATOM 2059 C CA . ASN B 1 86 ? -19.680 4.067 94.269 1.00 32.71 86 ASN B CA 1
ATOM 2060 C C . ASN B 1 86 ? -18.833 3.740 95.486 1.00 33.02 86 ASN B C 1
ATOM 2061 O O . ASN B 1 86 ? -18.223 4.647 96.094 1.00 31.91 86 ASN B O 1
ATOM 2066 N N . ILE B 1 87 ? -18.813 2.444 95.835 1.00 33.11 87 ILE B N 1
ATOM 2067 C CA . ILE B 1 87 ? -17.908 1.914 96.872 1.00 33.06 87 ILE B CA 1
ATOM 2068 C C . ILE B 1 87 ? -17.413 0.525 96.495 1.00 32.90 87 ILE B C 1
ATOM 2069 O O . ILE B 1 87 ? -18.162 -0.259 95.926 1.00 32.99 87 ILE B O 1
ATOM 2074 N N . LEU B 1 88 ? -16.134 0.257 96.772 1.00 32.78 88 LEU B N 1
ATOM 2075 C CA . LEU B 1 88 ? -15.612 -1.107 96.853 1.00 32.20 88 LEU B CA 1
ATOM 2076 C C . LEU B 1 88 ? -15.037 -1.305 98.277 1.00 32.62 88 LEU B C 1
ATOM 2077 O O . LEU B 1 88 ? -14.557 -0.344 98.900 1.00 32.56 88 LEU B O 1
ATOM 2082 N N . ILE B 1 89 ? -15.090 -2.540 98.783 1.00 32.49 89 ILE B N 1
ATOM 2083 C CA . ILE B 1 89 ? -14.515 -2.843 100.077 1.00 32.61 89 ILE B CA 1
ATOM 2084 C C . ILE B 1 89 ? -13.039 -3.205 99.914 1.00 32.97 89 ILE B C 1
ATOM 2085 O O . ILE B 1 89 ? -12.696 -4.086 99.115 1.00 32.80 89 ILE B O 1
ATOM 2090 N N . ASP B 1 90 ? -12.182 -2.540 100.687 1.00 32.68 90 ASP B N 1
ATOM 2091 C CA . ASP B 1 90 ? -10.752 -2.761 100.639 1.00 33.14 90 ASP B CA 1
ATOM 2092 C C . ASP B 1 90 ? -10.206 -3.161 102.034 1.00 33.33 90 ASP B C 1
ATOM 2093 O O . ASP B 1 90 ? -10.263 -2.378 102.986 1.00 33.72 90 ASP B O 1
ATOM 2098 N N . ASP B 1 91 ? -9.674 -4.381 102.133 1.00 33.34 91 ASP B N 1
ATOM 2099 C CA . ASP B 1 91 ? -9.146 -4.944 103.386 1.00 33.22 91 ASP B CA 1
ATOM 2100 C C . ASP B 1 91 ? -10.197 -4.943 104.492 1.00 33.47 91 ASP B C 1
ATOM 2101 O O . ASP B 1 91 ? -9.900 -4.625 105.665 1.00 33.76 91 ASP B O 1
ATOM 2106 N N . GLY B 1 92 ? -11.415 -5.316 104.095 1.00 33.12 92 GLY B N 1
ATOM 2107 C CA . GLY B 1 92 ? -12.562 -5.310 104.968 1.00 33.51 92 GLY B CA 1
ATOM 2108 C C . GLY B 1 92 ? -12.872 -6.687 105.512 1.00 34.26 92 GLY B C 1
ATOM 2109 O O . GLY B 1 92 ? -12.521 -7.708 104.896 1.00 33.65 92 GLY B O 1
ATOM 2110 N N . ASP B 1 93 ? -13.528 -6.690 106.676 1.00 34.92 93 ASP B N 1
ATOM 2111 C CA . ASP B 1 93 ? -13.945 -7.890 107.395 1.00 35.67 93 ASP B CA 1
ATOM 2112 C C . ASP B 1 93 ? -15.425 -8.164 107.094 1.00 35.93 93 ASP B C 1
ATOM 2113 O O . ASP B 1 93 ? -16.297 -7.415 107.545 1.00 35.86 93 ASP B O 1
ATOM 2118 N N . ILE B 1 94 ? -15.723 -9.209 106.325 1.00 36.09 94 ILE B N 1
ATOM 2119 C CA . ILE B 1 94 ? -17.133 -9.459 105.969 1.00 36.53 94 ILE B CA 1
ATOM 2120 C C . ILE B 1 94 ? -17.810 -10.516 106.833 1.00 36.85 94 ILE B C 1
ATOM 2121 O O . ILE B 1 94 ? -18.920 -10.966 106.512 1.00 37.69 94 ILE B O 1
ATOM 2126 N N . THR B 1 95 ? -17.155 -10.909 107.923 1.00 36.21 95 THR B N 1
ATOM 2127 C CA . THR B 1 95 ? -17.691 -11.947 108.796 1.00 36.01 95 THR B CA 1
ATOM 2128 C C . THR B 1 95 ? -18.570 -11.377 109.923 1.00 36.15 95 THR B C 1
ATOM 2129 O O . THR B 1 95 ? -19.234 -12.129 110.620 1.00 36.32 95 THR B O 1
ATOM 2133 N N . ARG B 1 96 ? -18.577 -10.056 110.103 1.00 35.90 96 ARG B N 1
ATOM 2134 C CA . ARG B 1 96 ? -19.217 -9.440 111.272 1.00 35.48 96 ARG B CA 1
ATOM 2135 C C . ARG B 1 96 ? -19.490 -7.954 110.993 1.00 35.08 96 ARG B C 1
ATOM 2136 O O . ARG B 1 96 ? -18.847 -7.397 110.091 1.00 35.78 96 ARG B O 1
ATOM 2144 N N . PRO B 1 97 ? -20.441 -7.321 111.704 1.00 34.40 97 PRO B N 1
ATOM 2145 C CA . PRO B 1 97 ? -20.728 -5.883 111.484 1.00 34.20 97 PRO B CA 1
ATOM 2146 C C . PRO B 1 97 ? -19.467 -5.009 111.570 1.00 34.14 97 PRO B C 1
ATOM 2147 O O . PRO B 1 97 ? -18.584 -5.357 112.366 1.00 34.64 97 PRO B O 1
ATOM 2151 N N . PRO B 1 98 ? -19.357 -3.932 110.788 1.00 33.81 98 PRO B N 1
ATOM 2152 C CA . PRO B 1 98 ? -20.355 -3.549 109.784 1.00 33.95 98 PRO B CA 1
ATOM 2153 C C . PRO B 1 98 ? -19.993 -4.095 108.369 1.00 34.76 98 PRO B C 1
ATOM 2154 O O . PRO B 1 98 ? -20.121 -3.374 107.377 1.00 34.83 98 PRO B O 1
ATOM 2158 N N . PHE B 1 99 ? -19.503 -5.339 108.302 1.00 34.51 99 PHE B N 1
ATOM 2159 C CA . PHE B 1 99 ? -19.324 -6.065 107.040 1.00 34.53 99 PHE B CA 1
ATOM 2160 C C . PHE B 1 99 ? -18.396 -5.406 106.005 1.00 34.41 99 PHE B C 1
ATOM 2161 O O . PHE B 1 99 ? -18.571 -5.581 104.790 1.00 35.10 99 PHE B O 1
ATOM 2169 N N . GLY B 1 100 ? -17.394 -4.676 106.490 1.00 33.53 100 GLY B N 1
ATOM 2170 C CA . GLY B 1 100 ? -16.389 -4.076 105.641 1.00 32.85 100 GLY B CA 1
ATOM 2171 C C . GLY B 1 100 ? -16.716 -2.660 105.200 1.00 32.92 100 GLY B C 1
ATOM 2172 O O . GLY B 1 100 ? -15.905 -2.028 104.531 1.00 33.06 100 GLY B O 1
ATOM 2173 N N . LEU B 1 101 ? -17.888 -2.148 105.580 1.00 32.90 101 LEU B N 1
ATOM 2174 C CA . LEU B 1 101 ? -18.282 -0.786 105.225 1.00 32.62 101 LEU B CA 1
ATOM 2175 C C . LEU B 1 101 ? -17.510 0.262 106.044 1.00 32.83 101 LEU B C 1
ATOM 2176 O O . LEU B 1 101 ? -17.708 1.475 105.852 1.00 32.49 101 LEU B O 1
ATOM 2181 N N . ASN B 1 102 ? -16.642 -0.211 106.954 1.00 32.75 102 ASN B N 1
ATOM 2182 C CA . ASN B 1 102 ? -15.671 0.647 107.662 1.00 32.90 102 ASN B CA 1
ATOM 2183 C C . ASN B 1 102 ? -14.353 0.799 106.908 1.00 33.43 102 ASN B C 1
ATOM 2184 O O . ASN B 1 102 ? -13.429 1.440 107.404 1.00 34.22 102 ASN B O 1
ATOM 2189 N N . SER B 1 103 ? -14.253 0.206 105.717 1.00 33.18 103 SER B N 1
ATOM 2190 C CA . SER B 1 103 ? -13.041 0.337 104.923 1.00 33.22 103 SER B CA 1
ATOM 2191 C C . SER B 1 103 ? -13.353 0.308 103.423 1.00 33.04 103 SER B C 1
ATOM 2192 O O . SER B 1 103 ? -13.171 -0.706 102.770 1.00 33.44 103 SER B O 1
ATOM 2195 N N . VAL B 1 104 ? -13.820 1.430 102.886 1.00 32.82 104 VAL B N 1
ATOM 2196 C CA . VAL B 1 104 ? -14.227 1.505 101.484 1.00 32.43 104 VAL B CA 1
ATOM 2197 C C . VAL B 1 104 ? -13.329 2.445 100.682 1.00 32.58 104 VAL B C 1
ATOM 2198 O O . VAL B 1 104 ? -12.666 3.324 101.244 1.00 32.71 104 VAL B O 1
ATOM 2202 N N . ILE B 1 105 ? -13.298 2.217 99.370 1.00 32.12 105 ILE B N 1
ATOM 2203 C CA . ILE B 1 105 ? -12.726 3.141 98.391 1.00 31.31 105 ILE B CA 1
ATOM 2204 C C . ILE B 1 105 ? -13.869 3.642 97.455 1.00 31.65 105 ILE B C 1
ATOM 2205 O O . ILE B 1 105 ? -14.749 2.877 97.034 1.00 31.26 105 ILE B O 1
ATOM 2210 N N . THR B 1 106 ? -13.871 4.942 97.195 1.00 31.89 106 THR B N 1
ATOM 2211 C CA . THR B 1 106 ? -14.804 5.560 96.253 1.00 32.20 106 THR B CA 1
ATOM 2212 C C . THR B 1 106 ? -14.036 6.113 95.043 1.00 32.47 106 THR B C 1
ATOM 2213 O O . THR B 1 106 ? -12.799 6.209 95.069 1.00 32.05 106 THR B O 1
ATOM 2217 N N . PRO B 1 107 ? -14.754 6.474 93.984 1.00 32.93 107 PRO B N 1
ATOM 2218 C CA . PRO B 1 107 ? -14.177 7.301 92.912 1.00 32.83 107 PRO B CA 1
ATOM 2219 C C . PRO B 1 107 ? -14.097 8.749 93.369 1.00 33.51 107 PRO B C 1
ATOM 2220 O O . PRO B 1 107 ? -14.583 9.052 94.487 1.00 33.68 107 PRO B O 1
ATOM 2224 N N . ASN B 1 108 ? -13.502 9.630 92.562 1.00 33.53 108 ASN B N 1
ATOM 2225 C CA . ASN B 1 108 ? -13.545 11.071 92.865 1.00 33.98 108 ASN B CA 1
ATOM 2226 C C . ASN B 1 108 ? -14.985 11.535 93.089 1.00 33.97 108 ASN B C 1
ATOM 2227 O O . ASN B 1 108 ? -15.873 11.194 92.314 1.00 33.81 108 ASN B O 1
ATOM 2232 N N . LEU B 1 109 ? -15.215 12.297 94.154 1.00 34.15 109 LEU B N 1
ATOM 2233 C CA . LEU B 1 109 ? -16.575 12.656 94.540 1.00 34.37 109 LEU B CA 1
ATOM 2234 C C . LEU B 1 109 ? -17.151 13.863 93.767 1.00 34.55 109 LEU B C 1
ATOM 2235 O O . LEU B 1 109 ? -18.385 14.037 93.691 1.00 33.37 109 LEU B O 1
ATOM 2240 N N . PHE B 1 110 ? -16.261 14.691 93.222 1.00 34.27 110 PHE B N 1
ATOM 2241 C CA . PHE B 1 110 ? -16.675 15.859 92.465 1.00 35.32 110 PHE B CA 1
ATOM 2242 C C . PHE B 1 110 ? -16.388 15.695 90.943 1.00 35.62 110 PHE B C 1
ATOM 2243 O O . PHE B 1 110 ? -15.538 14.884 90.542 1.00 35.40 110 PHE B O 1
ATOM 2251 N N . PRO B 1 111 ? -17.095 16.447 90.099 1.00 35.88 111 PRO B N 1
ATOM 2252 C CA . PRO B 1 111 ? -16.635 16.655 88.712 1.00 36.25 111 PRO B CA 1
ATOM 2253 C C . PRO B 1 111 ? -15.284 17.396 88.695 1.00 36.86 111 PRO B C 1
ATOM 2254 O O . PRO B 1 111 ? -14.982 18.165 89.625 1.00 36.64 111 PRO B O 1
ATOM 2258 N N . GLY B 1 112 ? -14.486 17.155 87.658 1.00 37.14 112 GLY B N 1
ATOM 2259 C CA . GLY B 1 112 ? -13.147 17.699 87.575 1.00 37.87 112 GLY B CA 1
ATOM 2260 C C . GLY B 1 112 ? -12.688 18.012 86.160 1.00 38.79 112 GLY B C 1
ATOM 2261 O O . GLY B 1 112 ? -13.105 17.383 85.185 1.00 38.82 112 GLY B O 1
ATOM 2262 N N . VAL B 1 113 ? -11.814 19.003 86.060 1.00 39.06 113 VAL B N 1
ATOM 2263 C CA . VAL B 1 113 ? -11.232 19.409 84.801 1.00 39.22 113 VAL B CA 1
ATOM 2264 C C . VAL B 1 113 ? -9.709 19.340 84.990 1.00 39.72 113 VAL B C 1
ATOM 2265 O O . VAL B 1 113 ? -9.180 19.674 86.064 1.00 38.79 113 VAL B O 1
ATOM 2269 N N . SER B 1 114 ? -9.006 18.862 83.969 1.00 40.60 114 SER B N 1
ATOM 2270 C CA . SER B 1 114 ? -7.545 18.922 83.980 1.00 42.30 114 SER B CA 1
ATOM 2271 C C . SER B 1 114 ? -7.019 19.405 82.644 1.00 43.24 114 SER B C 1
ATOM 2272 O O . SER B 1 114 ? -7.613 19.116 81.593 1.00 44.24 114 SER B O 1
ATOM 2275 N N . ILE B 1 115 ? -5.941 20.180 82.683 1.00 43.63 115 ILE B N 1
ATOM 2276 C CA . ILE B 1 115 ? -5.316 20.625 81.452 1.00 44.15 115 ILE B CA 1
ATOM 2277 C C . ILE B 1 115 ? -3.902 20.066 81.335 1.00 44.06 115 ILE B C 1
ATOM 2278 O O . ILE B 1 115 ? -3.203 19.903 82.342 1.00 43.78 115 ILE B O 1
ATOM 2283 N N . SER B 1 116 ? -3.509 19.748 80.101 1.00 43.43 116 SER B N 1
ATOM 2284 C CA . SER B 1 116 ? -2.185 19.215 79.805 1.00 42.93 116 SER B CA 1
ATOM 2285 C C . SER B 1 116 ? -1.656 19.865 78.493 1.00 42.84 116 SER B C 1
ATOM 2286 O O . SER B 1 116 ? -2.263 19.720 77.426 1.00 43.13 116 SER B O 1
ATOM 2289 N N . ALA B 1 117 ? -0.553 20.602 78.579 1.00 41.52 117 ALA B N 1
ATOM 2290 C CA . ALA B 1 117 ? 0.084 21.146 77.383 1.00 40.85 117 ALA B CA 1
ATOM 2291 C C . ALA B 1 117 ? 1.482 20.547 77.194 1.00 40.59 117 ALA B C 1
ATOM 2292 O O . ALA B 1 117 ? 2.272 20.483 78.145 1.00 40.15 117 ALA B O 1
ATOM 2294 N N . ASP B 1 118 ? 1.765 20.124 75.966 1.00 40.12 118 ASP B N 1
ATOM 2295 C CA . ASP B 1 118 ? 3.021 19.487 75.604 1.00 40.35 118 ASP B CA 1
ATOM 2296 C C . ASP B 1 118 ? 3.763 20.310 74.591 1.00 40.13 118 ASP B C 1
ATOM 2297 O O . ASP B 1 118 ? 3.217 20.654 73.523 1.00 41.11 118 ASP B O 1
ATOM 2302 N N . LEU B 1 119 ? 5.002 20.632 74.933 1.00 39.22 119 LEU B N 1
ATOM 2303 C CA . LEU B 1 119 ? 5.891 21.379 74.064 1.00 38.66 119 LEU B CA 1
ATOM 2304 C C . LEU B 1 119 ? 7.061 20.459 73.778 1.00 38.20 119 LEU B C 1
ATOM 2305 O O . LEU B 1 119 ? 7.639 19.898 74.706 1.00 38.10 119 LEU B O 1
ATOM 2310 N N . GLY B 1 120 ? 7.371 20.262 72.494 1.00 37.92 120 GLY B N 1
ATOM 2311 C CA . GLY B 1 120 ? 8.515 19.463 72.051 1.00 36.81 120 GLY B CA 1
ATOM 2312 C C . GLY B 1 120 ? 9.265 20.094 70.871 1.00 36.62 120 GLY B C 1
ATOM 2313 O O . GLY B 1 120 ? 8.735 20.970 70.177 1.00 36.53 120 GLY B O 1
ATOM 2314 N N . ASN B 1 121 ? 10.501 19.658 70.633 1.00 35.63 121 ASN B N 1
ATOM 2315 C CA . ASN B 1 121 ? 11.272 20.159 69.490 1.00 34.99 121 ASN B CA 1
ATOM 2316 C C . ASN B 1 121 ? 10.419 20.009 68.220 1.00 34.55 121 ASN B C 1
ATOM 2317 O O . ASN B 1 121 ? 9.717 19.017 68.083 1.00 34.46 121 ASN B O 1
ATOM 2322 N N . GLY B 1 122 ? 10.495 20.999 67.318 1.00 34.11 122 GLY B N 1
ATOM 2323 C CA . GLY B 1 122 ? 9.688 21.070 66.105 1.00 33.37 122 GLY B CA 1
ATOM 2324 C C . GLY B 1 122 ? 10.015 20.070 64.995 1.00 33.16 122 GLY B C 1
ATOM 2325 O O . GLY B 1 122 ? 10.966 19.309 65.103 1.00 32.36 122 GLY B O 1
ATOM 2326 N N . PRO B 1 123 ? 9.203 20.047 63.941 1.00 33.36 123 PRO B N 1
ATOM 2327 C CA . PRO B 1 123 ? 9.387 19.074 62.853 1.00 33.84 123 PRO B CA 1
ATOM 2328 C C . PRO B 1 123 ? 10.579 19.322 61.909 1.00 34.37 123 PRO B C 1
ATOM 2329 O O . PRO B 1 123 ? 10.763 18.541 60.974 1.00 34.84 123 PRO B O 1
ATOM 2333 N N . GLY B 1 124 ? 11.380 20.355 62.160 1.00 34.92 124 GLY B N 1
ATOM 2334 C CA . GLY B 1 124 ? 12.506 20.690 61.294 1.00 35.33 124 GLY B CA 1
ATOM 2335 C C . GLY B 1 124 ? 12.127 21.667 60.189 1.00 35.74 124 GLY B C 1
ATOM 2336 O O . GLY B 1 124 ? 11.112 22.381 60.297 1.00 35.40 124 GLY B O 1
ATOM 2337 N N . ILE B 1 125 ? 12.935 21.712 59.125 1.00 35.94 125 ILE B N 1
ATOM 2338 C CA . ILE B 1 125 ? 12.67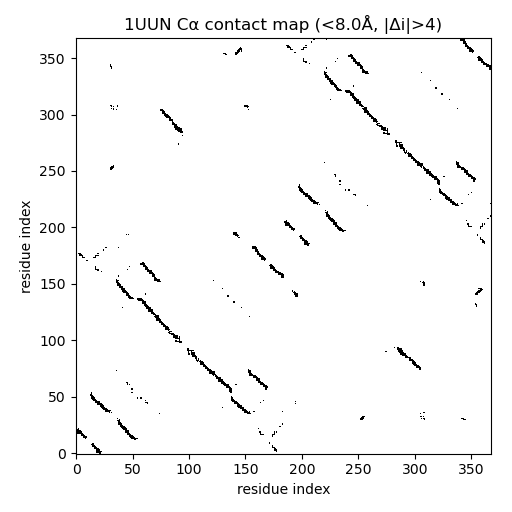8 22.646 58.010 1.00 35.39 125 ILE B CA 1
ATOM 2339 C C . ILE B 1 125 ? 12.062 21.959 56.815 1.00 36.02 125 ILE B C 1
ATOM 2340 O O . ILE B 1 125 ? 12.600 20.975 56.309 1.00 35.98 125 ILE B O 1
ATOM 2345 N N . GLN B 1 126 ? 10.917 22.471 56.383 1.00 36.98 126 GLN B N 1
ATOM 2346 C CA . GLN B 1 126 ? 10.138 21.881 55.292 1.00 38.66 126 GLN B CA 1
ATOM 2347 C C . GLN B 1 126 ? 10.123 22.750 54.011 1.00 37.90 126 GLN B C 1
ATOM 2348 O O . GLN B 1 126 ? 10.228 23.968 54.089 1.00 37.87 126 GLN B O 1
ATOM 2354 N N . GLU B 1 127 ? 9.955 22.125 52.847 1.00 37.51 127 GLU B N 1
ATOM 2355 C CA . GLU B 1 127 ? 9.863 22.867 51.590 1.00 37.50 127 GLU B CA 1
ATOM 2356 C C . GLU B 1 127 ? 8.498 22.739 50.896 1.00 37.52 127 GLU B C 1
ATOM 2357 O O . GLU B 1 127 ? 8.006 21.642 50.670 1.00 37.24 127 GLU B O 1
ATOM 2363 N N . VAL B 1 128 ? 7.892 23.878 50.573 1.00 37.58 128 VAL B N 1
ATOM 2364 C CA . VAL B 1 128 ? 6.675 23.883 49.771 1.00 38.08 128 VAL B CA 1
ATOM 2365 C C . VAL B 1 128 ? 6.938 24.440 48.344 1.00 38.12 128 VAL B C 1
ATOM 2366 O O . VAL B 1 128 ? 7.625 25.442 48.163 1.00 38.21 128 VAL B O 1
ATOM 2370 N N . ALA B 1 129 ? 6.413 23.760 47.336 1.00 38.36 129 ALA B N 1
ATOM 2371 C CA . ALA B 1 129 ? 6.496 24.237 45.960 1.00 38.35 129 ALA B CA 1
ATOM 2372 C C . ALA B 1 129 ? 5.130 24.822 45.549 1.00 38.39 129 ALA B C 1
ATOM 2373 O O . ALA B 1 129 ? 4.172 24.084 45.335 1.00 38.95 129 ALA B O 1
ATOM 2375 N N . THR B 1 130 ? 5.039 26.146 45.475 1.00 38.27 130 THR B N 1
ATOM 2376 C CA . THR B 1 130 ? 3.835 26.834 44.998 1.00 38.21 130 THR B CA 1
ATOM 2377 C C . THR B 1 130 ? 3.455 26.442 43.565 1.00 38.43 130 THR B C 1
ATOM 2378 O O . THR B 1 130 ? 2.265 26.288 43.269 1.00 38.55 130 THR B O 1
ATOM 2382 N N . PHE B 1 131 ? 4.451 26.330 42.675 1.00 38.04 131 PHE B N 1
ATOM 2383 C CA . PHE B 1 131 ? 4.275 25.679 41.365 1.00 37.95 131 PHE B CA 1
ATOM 2384 C C . PHE B 1 131 ? 5.590 25.065 40.942 1.00 38.59 131 PHE B C 1
ATOM 2385 O O . PHE B 1 131 ? 6.643 25.472 41.412 1.00 38.70 131 PHE B O 1
ATOM 2393 N N . SER B 1 132 ? 5.518 24.074 40.061 1.00 39.94 132 SER B N 1
ATOM 2394 C CA . SER B 1 132 ? 6.693 23.401 39.526 1.00 40.89 132 SER B CA 1
ATOM 2395 C C . SER B 1 132 ? 6.321 22.897 38.126 1.00 41.58 132 SER B C 1
ATOM 2396 O O . SER B 1 132 ? 5.505 21.990 38.004 1.00 42.19 132 SER B O 1
ATOM 2399 N N . VAL B 1 133 ? 6.862 23.524 37.080 1.00 42.11 133 VAL B N 1
ATOM 2400 C CA . VAL B 1 133 ? 6.345 23.341 35.711 1.00 43.11 133 VAL B CA 1
ATOM 2401 C C . VAL B 1 133 ? 7.428 23.290 34.660 1.00 43.62 133 VAL B C 1
ATOM 2402 O O . VAL B 1 133 ? 8.514 23.858 34.843 1.00 43.85 133 VAL B O 1
ATOM 2406 N N . ASP B 1 134 ? 7.107 22.616 33.561 1.00 44.28 134 ASP B N 1
ATOM 2407 C CA . ASP B 1 134 ? 7.981 22.506 32.394 1.00 45.45 134 ASP B CA 1
ATOM 2408 C C . ASP B 1 134 ? 8.051 23.821 31.635 1.00 45.62 134 ASP B C 1
ATOM 2409 O O . ASP B 1 134 ? 7.024 24.440 31.372 1.00 45.51 134 ASP B O 1
ATOM 2414 N N . VAL B 1 135 ? 9.273 24.231 31.293 1.00 46.11 135 VAL B N 1
ATOM 2415 C CA . VAL B 1 135 ? 9.524 25.364 30.385 1.00 46.26 135 VAL B CA 1
ATOM 2416 C C . VAL B 1 135 ? 10.446 24.909 29.248 1.00 46.39 135 VAL B C 1
ATOM 2417 O O . VAL B 1 135 ? 11.204 23.96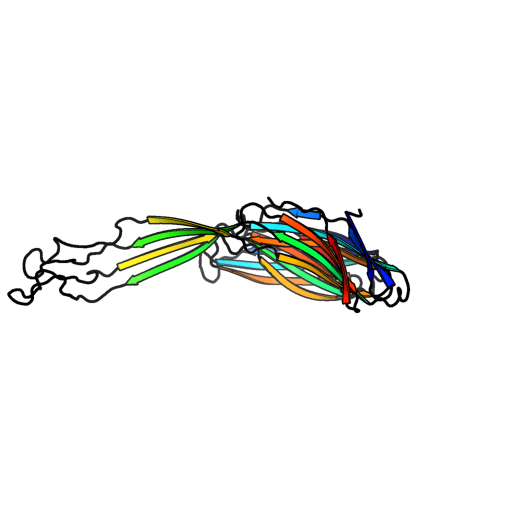6 29.433 1.00 46.54 135 VAL B O 1
ATOM 2421 N N . SER B 1 136 ? 10.372 25.569 28.090 1.00 47.01 136 SER B N 1
ATOM 2422 C CA . SER B 1 136 ? 11.375 25.399 26.999 1.00 47.57 136 SER B CA 1
ATOM 2423 C C . SER B 1 136 ? 11.757 26.706 26.307 1.00 47.84 136 SER B C 1
ATOM 2424 O O . SER B 1 136 ? 11.018 27.687 26.370 1.00 47.88 136 SER B O 1
ATOM 2427 N N . GLY B 1 137 ? 12.925 26.717 25.663 1.00 48.15 137 GLY B N 1
ATOM 2428 C CA . GLY B 1 137 ? 13.431 27.922 25.023 1.00 48.07 137 GLY B CA 1
ATOM 2429 C C . GLY B 1 137 ? 14.218 28.834 25.955 1.00 48.30 137 GLY B C 1
ATOM 2430 O O . GLY B 1 137 ? 14.294 28.575 27.168 1.00 48.94 137 GLY B O 1
ATOM 2431 N N . ALA B 1 138 ? 14.780 29.911 25.398 1.00 47.41 138 ALA B N 1
ATOM 2432 C CA . ALA B 1 138 ? 15.765 30.739 26.099 1.00 46.98 138 ALA B CA 1
ATOM 2433 C C . ALA B 1 138 ? 15.286 31.681 27.219 1.00 46.79 138 ALA B C 1
ATOM 2434 O O . ALA B 1 138 ? 16.123 32.119 27.999 1.00 46.88 138 ALA B O 1
ATOM 2436 N N . GLU B 1 139 ? 13.992 32.026 27.274 1.00 46.48 139 GLU B N 1
ATOM 2437 C CA . GLU B 1 139 ? 13.449 32.961 28.282 1.00 46.72 139 GLU B CA 1
ATOM 2438 C C . GLU B 1 139 ? 12.001 32.647 28.651 1.00 45.87 139 GLU B C 1
ATOM 2439 O O . GLU B 1 139 ? 11.245 32.167 27.790 1.00 46.08 139 GLU B O 1
ATOM 2445 N N . GLY B 1 140 ? 11.639 32.977 29.908 1.00 44.93 140 GLY B N 1
ATOM 2446 C CA . GLY B 1 140 ? 10.323 32.800 30.537 1.00 43.34 140 GLY B CA 1
ATOM 2447 C C . GLY B 1 140 ? 10.419 33.174 32.030 1.00 43.10 140 GLY B C 1
ATOM 2448 O O . GLY B 1 140 ? 11.494 33.538 32.510 1.00 43.27 140 GLY B O 1
ATOM 2449 N N . GLY B 1 141 ? 9.337 33.075 32.795 1.00 42.33 141 GLY B N 1
ATOM 2450 C CA . GLY B 1 141 ? 8.109 32.543 32.299 1.00 42.03 141 GLY B CA 1
ATOM 2451 C C . GLY B 1 141 ? 6.910 32.451 33.211 1.00 41.56 141 GLY B C 1
ATOM 2452 O O . GLY B 1 141 ? 5.817 32.382 32.661 1.00 42.62 141 GLY B O 1
ATOM 2453 N N . VAL B 1 142 ? 7.036 32.387 34.543 1.00 40.83 142 VAL B N 1
ATOM 2454 C CA . VAL B 1 142 ? 5.802 32.086 35.319 1.00 39.89 142 VAL B CA 1
ATOM 2455 C C . VAL B 1 142 ? 5.488 32.829 36.630 1.00 39.48 142 VAL B C 1
ATOM 2456 O O . VAL B 1 142 ? 6.379 33.088 37.453 1.00 39.52 142 VAL B O 1
ATOM 2460 N N . ALA B 1 143 ? 4.204 33.197 36.764 1.00 38.20 143 ALA B N 1
ATOM 2461 C CA . ALA B 1 143 ? 3.710 34.113 37.796 1.00 37.21 143 ALA B CA 1
ATOM 2462 C C . ALA B 1 143 ? 2.548 33.514 38.611 1.00 36.85 143 ALA B C 1
ATOM 2463 O O . ALA B 1 143 ? 1.755 32.707 38.093 1.00 36.49 143 ALA B O 1
ATOM 2465 N N . VAL B 1 144 ? 2.452 33.926 39.877 1.00 36.30 144 VAL B N 1
ATOM 2466 C CA . VAL B 1 144 ? 1.401 33.459 40.777 1.00 36.40 144 VAL B CA 1
ATOM 2467 C C . VAL B 1 144 ? 0.893 34.590 41.650 1.00 36.77 144 VAL B C 1
ATOM 2468 O O . VAL B 1 144 ? 1.675 35.399 42.167 1.00 37.65 144 VAL B O 1
ATOM 2472 N N . SER B 1 145 ? -0.417 34.648 41.824 1.00 36.71 145 SER B N 1
ATOM 2473 C CA . SER B 1 145 ? -1.014 35.630 42.718 1.00 36.84 145 SER B CA 1
ATOM 2474 C C . SER B 1 145 ? -1.929 34.925 43.735 1.00 36.73 145 SER B C 1
ATOM 2475 O O . SER B 1 145 ? -2.832 34.184 43.346 1.00 36.17 145 SER B O 1
ATOM 2478 N N . ASN B 1 146 ? -1.671 35.164 45.031 1.00 37.40 146 ASN B N 1
ATOM 2479 C CA . ASN B 1 146 ? -2.572 34.782 46.140 1.00 37.62 146 ASN B CA 1
ATOM 2480 C C . ASN B 1 146 ? -2.696 33.265 46.360 1.00 37.62 146 ASN B C 1
ATOM 2481 O O . ASN B 1 146 ? -3.787 32.793 46.702 1.00 38.24 146 ASN B O 1
ATOM 2486 N N . ALA B 1 147 ? -1.619 32.504 46.138 1.00 36.96 147 ALA B N 1
ATOM 2487 C CA . ALA B 1 147 ? -1.610 31.085 46.514 1.00 36.73 147 ALA B CA 1
ATOM 2488 C C . ALA B 1 147 ? -1.622 30.966 48.035 1.00 36.72 147 ALA B C 1
ATOM 2489 O O . ALA B 1 147 ? -1.018 31.762 48.753 1.00 37.43 147 ALA B O 1
ATOM 2491 N N . HIS B 1 148 ? -2.302 29.949 48.521 1.00 36.52 148 HIS B N 1
ATOM 2492 C CA . HIS B 1 148 ? -2.558 29.801 49.937 1.00 35.87 148 HIS B CA 1
ATOM 2493 C C . HIS B 1 148 ? -1.583 28.818 50.580 1.00 35.07 148 HIS B C 1
ATOM 2494 O O . HIS B 1 148 ? -1.185 27.818 49.966 1.00 33.69 148 HIS B O 1
ATOM 2501 N N . GLY B 1 149 ? -1.183 29.142 51.810 1.00 34.80 149 GLY B N 1
ATOM 2502 C CA . GLY B 1 149 ? -0.372 28.250 52.641 1.00 34.41 149 GLY B CA 1
ATOM 2503 C C . GLY B 1 149 ? -0.704 28.376 54.130 1.00 34.34 149 GLY B C 1
ATOM 2504 O O . GLY B 1 149 ? -1.092 29.457 54.637 1.00 33.89 149 GLY B O 1
ATOM 2505 N N . THR B 1 150 ? -0.534 27.267 54.848 1.00 34.03 150 THR B N 1
ATOM 2506 C CA . THR B 1 150 ? -0.844 27.228 56.265 1.00 33.07 150 THR B CA 1
ATOM 2507 C C . THR B 1 150 ? -0.064 26.136 56.990 1.00 33.92 150 THR B C 1
ATOM 2508 O O . THR B 1 150 ? 0.403 25.175 56.357 1.00 33.29 150 THR B O 1
ATOM 2512 N N . VAL B 1 151 ? 0.064 26.299 58.316 1.00 34.03 151 VAL B N 1
ATOM 2513 C CA . VAL B 1 151 ? 0.631 25.291 59.208 1.00 34.24 151 VAL B CA 1
ATOM 2514 C C . VAL B 1 151 ? 0.025 25.469 60.608 1.00 34.75 151 VAL B C 1
ATOM 2515 O O . VAL B 1 151 ? -0.285 26.601 61.003 1.00 35.38 151 VAL B O 1
ATOM 2519 N N . THR B 1 152 ? -0.131 24.367 61.352 1.00 34.31 152 THR B N 1
ATOM 2520 C CA . THR B 1 152 ? -0.689 24.434 62.699 1.00 34.07 152 THR B CA 1
ATOM 2521 C C . THR B 1 152 ? 0.098 23.587 63.719 1.00 34.81 152 THR B C 1
ATOM 2522 O O . THR B 1 152 ? 0.946 22.789 63.324 1.00 34.67 152 THR B O 1
ATOM 2526 N N . GLY B 1 153 ? -0.164 23.775 65.019 1.00 34.63 153 GLY B N 1
ATOM 2527 C CA . GLY B 1 153 ? 0.591 23.068 66.034 1.00 34.75 153 GLY B CA 1
ATOM 2528 C C . GLY B 1 153 ? 1.963 23.709 66.202 1.00 35.92 153 GLY B C 1
ATOM 2529 O O . GLY B 1 153 ? 2.919 23.040 66.611 1.00 36.23 153 GLY B O 1
ATOM 2530 N N . ALA B 1 154 ? 2.069 25.007 65.898 1.00 35.74 154 ALA B N 1
ATOM 2531 C CA . ALA B 1 154 ? 3.364 25.684 65.867 1.00 35.78 154 ALA B CA 1
ATOM 2532 C C . ALA B 1 154 ? 3.532 26.731 66.959 1.00 35.95 154 ALA B C 1
ATOM 2533 O O . ALA B 1 154 ? 2.591 27.447 67.298 1.00 36.43 154 ALA B O 1
ATOM 2535 N N . ALA B 1 155 ? 4.758 26.843 67.475 1.00 35.69 155 ALA B N 1
ATOM 2536 C CA . ALA B 1 155 ? 5.069 27.816 68.503 1.00 35.24 155 ALA B CA 1
ATOM 2537 C C . ALA B 1 155 ? 6.497 28.357 68.365 1.00 35.46 155 ALA B C 1
ATOM 2538 O O . ALA B 1 155 ? 7.411 27.675 67.854 1.00 34.78 155 ALA B O 1
ATOM 2540 N N . GLY B 1 156 ? 6.687 29.586 68.852 1.00 35.82 156 GLY B N 1
ATOM 2541 C CA . GLY B 1 156 ? 7.998 30.217 68.858 1.00 35.22 156 GLY B CA 1
ATOM 2542 C C . GLY B 1 156 ? 8.330 31.014 67.600 1.00 35.23 156 GLY B C 1
ATOM 2543 O O . GLY B 1 156 ? 9.467 31.417 67.428 1.00 35.17 156 GLY B O 1
ATOM 2544 N N . GLY B 1 157 ? 7.353 31.259 66.726 1.00 35.32 157 GLY B N 1
ATOM 2545 C CA . GLY B 1 157 ? 7.594 32.099 65.550 1.00 35.24 157 GLY B CA 1
ATOM 2546 C C . GLY B 1 157 ? 7.891 31.329 64.262 1.00 34.83 157 GLY B C 1
ATOM 2547 O O . GLY B 1 157 ? 8.788 30.488 64.222 1.00 35.08 157 GLY B O 1
ATOM 2548 N N . VAL B 1 158 ? 7.127 31.628 63.217 1.00 34.25 158 VAL B N 1
ATOM 2549 C CA . VAL B 1 158 ? 7.157 30.886 61.964 1.00 33.95 158 VAL B CA 1
ATOM 2550 C C . VAL B 1 158 ? 7.824 31.745 60.889 1.00 33.92 158 VAL B C 1
ATOM 2551 O O . VAL B 1 158 ? 7.348 32.838 60.579 1.00 33.30 158 VAL B O 1
ATOM 2555 N N . LEU B 1 159 ? 8.927 31.235 60.337 1.00 33.64 159 LEU B N 1
ATOM 2556 C CA . LEU B 1 159 ? 9.701 31.932 59.307 1.00 34.04 159 LEU B CA 1
ATOM 2557 C C . LEU B 1 159 ? 9.548 31.206 57.954 1.00 34.23 159 LEU B C 1
ATOM 2558 O O . LEU B 1 159 ? 9.475 29.964 57.895 1.00 33.93 159 LEU B O 1
ATOM 2563 N N . LEU B 1 160 ? 9.506 32.001 56.887 1.00 34.43 160 LEU B N 1
ATOM 2564 C CA . LEU B 1 160 ? 9.197 31.560 55.530 1.00 34.40 160 LEU B CA 1
ATOM 2565 C C . LEU B 1 160 ? 10.275 32.122 54.621 1.00 34.91 160 LEU B C 1
ATOM 2566 O O . LEU B 1 160 ? 10.433 33.331 54.541 1.00 35.47 160 LEU B O 1
ATOM 2571 N N . ARG B 1 161 ? 11.042 31.246 53.969 1.00 35.32 161 ARG B N 1
ATOM 2572 C CA . ARG B 1 161 ? 12.145 31.639 53.092 1.00 35.08 161 ARG B CA 1
ATOM 2573 C C . ARG B 1 161 ? 11.815 31.398 51.628 1.00 35.27 161 ARG B C 1
ATOM 2574 O O . ARG B 1 161 ? 11.841 30.261 51.187 1.00 35.95 161 ARG B O 1
ATOM 2582 N N . PRO B 1 162 ? 11.496 32.441 50.860 1.00 35.47 162 PRO B N 1
ATOM 2583 C CA . PRO B 1 162 ? 11.108 32.245 49.444 1.00 35.49 162 PRO B CA 1
ATOM 2584 C C . PRO B 1 162 ? 12.281 31.904 48.511 1.00 35.37 162 PRO B C 1
ATOM 2585 O O . PRO B 1 162 ? 13.382 32.456 48.660 1.00 35.14 162 PRO B O 1
ATOM 2589 N N . PHE B 1 163 ? 12.036 31.015 47.549 1.00 35.40 163 PHE B N 1
ATOM 2590 C CA . PHE B 1 163 ? 13.042 30.666 46.541 1.00 35.61 163 PHE B CA 1
ATOM 2591 C C . PHE B 1 163 ? 12.452 30.526 45.116 1.00 36.02 163 PHE B C 1
ATOM 2592 O O . PHE B 1 163 ? 11.235 30.345 44.928 1.00 35.97 163 PHE B O 1
ATOM 2600 N N . ALA B 1 164 ? 13.323 30.606 44.113 1.00 36.18 164 ALA B N 1
ATOM 2601 C CA . ALA B 1 164 ? 12.981 30.192 42.742 1.00 35.67 164 ALA B CA 1
ATOM 2602 C C . ALA B 1 164 ? 14.086 29.276 42.250 1.00 35.71 164 ALA B C 1
ATOM 2603 O O . ALA B 1 164 ? 15.260 29.501 42.536 1.00 35.70 164 ALA B O 1
ATOM 2605 N N . ARG B 1 165 ? 13.701 28.222 41.547 1.00 36.22 165 ARG B N 1
ATOM 2606 C CA . ARG B 1 165 ? 14.620 27.168 41.129 1.00 36.83 165 ARG B CA 1
ATOM 2607 C C . ARG B 1 165 ? 14.427 26.903 39.623 1.00 37.39 165 ARG B C 1
ATOM 2608 O O . ARG B 1 165 ? 13.286 26.894 39.111 1.00 37.28 165 ARG B O 1
ATOM 2616 N N . LEU B 1 166 ? 15.544 26.714 38.917 1.00 37.78 166 LEU B N 1
ATOM 2617 C CA . LEU B 1 166 ? 15.523 26.238 37.538 1.00 37.99 166 LEU B CA 1
ATOM 2618 C C . LEU B 1 166 ? 16.348 24.985 37.478 1.00 38.69 166 LEU B C 1
ATOM 2619 O O . LEU B 1 166 ? 17.525 25.020 37.864 1.00 39.36 166 LEU B O 1
ATOM 2624 N N . ILE B 1 167 ? 15.723 23.890 37.029 1.00 39.21 167 ILE B N 1
ATOM 2625 C CA . ILE B 1 167 ? 16.390 22.613 36.744 1.00 39.70 167 ILE B CA 1
ATOM 2626 C C . ILE B 1 167 ? 16.420 22.308 35.242 1.00 40.03 167 ILE B C 1
ATOM 2627 O O . ILE B 1 167 ? 15.387 22.109 34.634 1.00 40.13 167 ILE B O 1
ATOM 2632 N N . ALA B 1 168 ? 17.608 22.247 34.654 1.00 40.65 168 ALA B N 1
ATOM 2633 C CA . ALA B 1 168 ? 17.779 21.823 33.257 1.00 41.22 168 ALA B CA 1
ATOM 2634 C C . ALA B 1 168 ? 17.434 20.348 33.059 1.00 41.60 168 ALA B C 1
ATOM 2635 O O . ALA B 1 168 ? 17.691 19.542 33.956 1.00 41.39 168 ALA B O 1
ATOM 2637 N N . SER B 1 169 ? 16.881 19.994 31.888 1.00 42.36 169 SER B N 1
ATOM 2638 C CA . SER B 1 169 ? 16.452 18.607 31.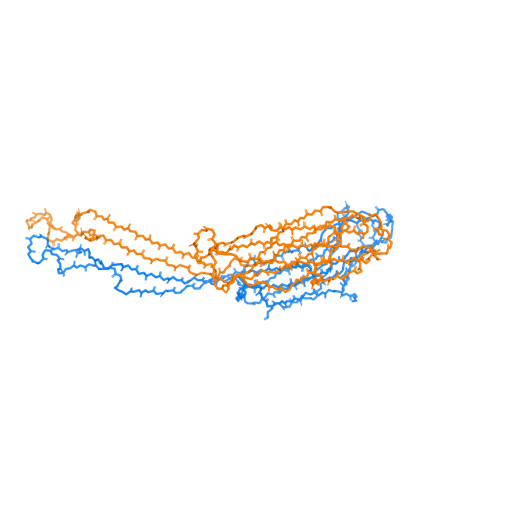597 1.00 43.18 169 SER B CA 1
ATOM 2639 C C . SER B 1 169 ? 17.676 17.722 31.617 1.00 43.64 169 SER B C 1
ATOM 2640 O O . SER B 1 169 ? 17.621 16.494 31.593 1.00 44.23 169 SER B O 1
ATOM 2643 N N . THR B 1 170 ? 18.791 18.405 31.680 1.00 43.79 170 THR B N 1
ATOM 2644 C CA . THR B 1 170 ? 20.107 17.861 31.508 1.00 43.86 170 THR B CA 1
ATOM 2645 C C . THR B 1 170 ? 20.743 17.562 32.894 1.00 43.71 170 THR B C 1
ATOM 2646 O O . THR B 1 170 ? 21.793 16.909 32.983 1.00 43.53 170 THR B O 1
ATOM 2650 N N . GLY B 1 171 ? 20.082 18.040 33.961 1.00 42.88 171 GLY B N 1
ATOM 2651 C CA . GLY B 1 171 ? 20.482 17.755 35.326 1.00 41.81 171 GLY B CA 1
ATOM 2652 C C . GLY B 1 171 ? 20.892 18.989 36.104 1.00 41.29 171 GLY B C 1
ATOM 2653 O O . GLY B 1 171 ? 20.666 19.049 37.303 1.00 41.65 171 GLY B O 1
ATOM 2654 N N . ASP B 1 172 ? 21.483 19.968 35.424 1.00 40.48 172 ASP B N 1
ATOM 2655 C CA . ASP B 1 172 ? 21.981 21.204 36.054 1.00 39.66 172 ASP B CA 1
ATOM 2656 C C . ASP B 1 172 ? 20.891 21.999 36.783 1.00 39.09 172 ASP B C 1
ATOM 2657 O O . ASP B 1 172 ? 19.737 22.036 36.340 1.00 38.77 172 ASP B O 1
ATOM 2662 N N . SER B 1 173 ? 21.245 22.609 37.916 1.00 38.19 173 SER B N 1
ATOM 2663 C CA . SER B 1 173 ? 20.266 23.435 38.636 1.00 37.82 173 SER B CA 1
ATOM 2664 C C . SER B 1 173 ? 20.870 24.614 39.375 1.00 37.45 173 SER B C 1
ATOM 2665 O O . SER B 1 173 ? 22.022 24.580 39.838 1.00 37.76 173 SER B O 1
ATOM 2668 N N . VAL B 1 174 ? 20.089 25.681 39.440 1.00 36.72 174 VAL B N 1
ATOM 2669 C CA . VAL B 1 174 ? 20.478 26.857 40.201 1.00 35.99 174 VAL B CA 1
ATOM 2670 C C . VAL B 1 174 ? 19.222 27.284 40.952 1.00 36.27 174 VAL B C 1
ATOM 2671 O O . VAL B 1 174 ? 18.104 27.243 40.405 1.00 35.79 174 VAL B O 1
ATOM 2675 N N . THR B 1 175 ? 19.378 27.640 42.223 1.00 36.84 175 THR B N 1
ATOM 2676 C CA . THR B 1 175 ? 18.257 28.272 42.909 1.00 36.94 175 THR B CA 1
ATOM 2677 C C . THR B 1 175 ? 18.651 29.547 43.649 1.00 36.86 175 THR B C 1
ATOM 2678 O O . THR B 1 175 ? 19.724 29.627 44.251 1.00 37.47 175 THR B O 1
ATOM 2682 N N . THR B 1 176 ? 17.789 30.555 43.552 1.00 36.70 176 THR B N 1
ATOM 2683 C CA . THR B 1 176 ? 17.996 31.832 44.219 1.00 36.68 176 THR B CA 1
ATOM 2684 C C . THR B 1 176 ? 17.077 31.966 45.442 1.00 37.75 176 THR B C 1
ATOM 2685 O O . THR B 1 176 ? 15.947 31.495 45.434 1.00 38.71 176 THR B O 1
ATOM 2689 N N . TYR B 1 177 ? 17.568 32.595 46.494 1.00 38.49 177 TYR B N 1
ATOM 2690 C CA . TYR B 1 177 ? 16.826 32.695 47.744 1.00 39.57 177 TYR B CA 1
ATOM 2691 C C . TYR B 1 177 ? 16.602 34.148 48.123 1.00 40.03 177 TYR B C 1
ATOM 2692 O O . TYR B 1 177 ? 17.446 35.011 47.876 1.00 39.87 177 TYR B O 1
ATOM 2701 N N . GLY B 1 178 ? 15.450 34.412 48.725 1.00 40.59 178 GLY B N 1
ATOM 2702 C CA . GLY B 1 178 ? 15.139 35.743 49.193 1.00 41.17 178 GLY B CA 1
ATOM 2703 C C . GLY B 1 178 ? 15.320 35.822 50.690 1.00 42.00 178 GLY B C 1
ATOM 2704 O O . GLY B 1 178 ? 15.535 34.826 51.376 1.00 42.32 178 GLY B O 1
ATOM 2705 N N . GLU B 1 179 ? 15.262 37.046 51.170 1.00 42.80 179 GLU B N 1
ATOM 2706 C CA . GLU B 1 179 ? 15.068 37.400 52.561 1.00 43.72 179 GLU B CA 1
ATOM 2707 C C . GLU B 1 179 ? 13.764 36.761 53.148 1.00 42.37 179 GLU B C 1
ATOM 2708 O O . GLU B 1 179 ? 12.681 36.847 52.551 1.00 41.74 179 GLU B O 1
ATOM 2714 N N . PRO B 1 180 ? 13.874 36.136 54.319 1.00 41.25 180 PRO B N 1
ATOM 2715 C CA . PRO B 1 180 ? 12.712 35.546 54.999 1.00 40.22 180 PRO B CA 1
ATOM 2716 C C . PRO B 1 180 ? 11.676 36.532 55.567 1.00 39.66 180 PRO B C 1
ATOM 2717 O O . PRO B 1 180 ? 12.005 37.659 55.963 1.00 39.34 180 PRO B O 1
ATOM 2721 N N . TRP B 1 181 ? 10.425 36.064 55.612 1.00 39.20 181 TRP B N 1
ATOM 2722 C CA . TRP B 1 181 ? 9.265 36.818 56.066 1.00 38.59 181 TRP B CA 1
ATOM 2723 C C . TRP B 1 181 ? 8.753 36.192 57.369 1.00 38.46 181 TRP B C 1
ATOM 2724 O O . TRP B 1 181 ? 8.663 34.962 57.472 1.00 37.99 181 TRP B O 1
ATOM 2735 N N . ASN B 1 182 ? 8.440 37.035 58.353 1.00 38.07 182 ASN B N 1
ATOM 2736 C CA . ASN B 1 182 ? 8.050 36.587 59.679 1.00 38.03 182 ASN B CA 1
ATOM 2737 C C . ASN B 1 182 ? 6.551 36.522 59.846 1.00 38.92 182 ASN B C 1
ATOM 2738 O O . ASN B 1 182 ? 5.866 37.553 59.742 1.00 38.69 182 ASN B O 1
ATOM 2743 N N . MET B 1 183 ? 6.039 35.318 60.122 1.00 39.65 183 MET B N 1
ATOM 2744 C CA . MET B 1 183 ? 4.605 35.126 60.325 1.00 40.69 183 MET B CA 1
ATOM 2745 C C . MET B 1 183 ? 4.230 35.259 61.800 1.00 41.87 183 MET B C 1
ATOM 2746 O O . MET B 1 183 ? 3.080 35.010 62.184 1.00 42.19 183 MET B O 1
ATOM 2751 N N . ASN B 1 184 ? 5.185 35.672 62.633 1.00 42.89 184 ASN B N 1
ATOM 2752 C CA . ASN B 1 184 ? 4.841 36.031 64.005 1.00 44.29 184 ASN B CA 1
ATOM 2753 C C . ASN B 1 184 ? 5.259 37.415 64.529 1.00 45.00 184 ASN B C 1
ATOM 2754 O O . ASN B 1 184 ? 5.782 37.524 65.656 1.00 45.80 184 ASN B O 1
#

Radius of gyration: 31.16 Å; Cα contacts (8 Å, |Δi|>4): 1059; chains: 2; bounding box: 61×56×89 Å

Nearest PDB structures (foldseek):
  1uun-assembly1_A  TM=1.005E+00  e=6.445E-35  Mycolicibacterium smegmatis
  2v9u-assembly1_A  TM=9.944E-01  e=5.913E-20  Mycolicibacterium smegmatis MC2 155
  5jrn-assembly1_A  TM=1.489E-01  e=1.859E+00  Fusarium oxysporum f. sp. vasinfectum 25433
  9bbf-assembly1_G  TM=2.660E-01  e=9.821E+00  Clostridioides difficile
  1uun-assembly1_A  TM=1.005E+00  e=8.712E-36  Mycolicibacterium smegmatis

Foldseek 3Di:
DWFWKDWDLDPVRKIKIKTKADWDWAWDCDPVNDPQKTKTWIWIWMKMFIDDPPQFFWKWKKWKWKKKDFFKFKDKDKDKDDDDWDWDADPADCPDPPRRPVGIDIDDPDIDMDMDMDIDTDPDMDIDTLDMDMDGGGIYDDTDGTDMDMDGSGDHWMKIKIKMKMATPVGDIDMIIGDIDTRD/DWFWKDWDLDPVRKIKIKTKADWDWAWDCDPVNAPQKTKTWIWIWMKMFIDDPPQFFWKWKKWKWKKKDAFKFKDKDKDKDDDDWDWDADPADQPDPPRRPVHIDIDDPDIDMDMDMDIDTDPDMDIDTLDMDMDGGGIYDDTDGTRMDMDGRGDHWMKIKIKMKIATPVGDIDMIIGDIDTND

InterPro domains:
  IPR015286 Porin family, mycobacterial-type [PF09203] (40-208)
  IPR036435 Leukocidin/porin MspA superfamily [SSF56959] (28-211)